Protein AF-G9WSU8-F1 (afdb_monomer_lite)

Secondary structure (DSSP, 8-state):
-B-HHHHHHHHHHTT--HHHHHHHHTS-HHHHHHHHH-TT----HHHHHHHHHHHTS-HHHHB------SS-HHHHHHHHHHHHHHHHHHHHT--HHHHHHHHHHHHHHIIIIIHHHT--HHHHHHHHHHSGGGG--BTB-TTTTTHHHHHHHHHHHTT------EEEEEE-SHHHHHHTTT--EEEEEEETT--EEEEEEES-HHHHHHHHHHHHHTT--GGGTTT--TTPPBTTTEEEEEEEEPPTT--HHHHHHHHHHHHHHHHHHHTGGGTTT-BTTB---SSSS-S-HHHHHHHHHHHH----

pLDDT: mean 86.19, std 12.3, range [40.97, 98.06]

InterPro domains:
  IPR000305 GIY-YIG endonuclease [PS50164] (182-259)
  IPR001387 Cro/C1-type, helix-turn-helix domain [PF01381] (7-62)
  IPR001387 Cro/C1-type, helix-turn-helix domain [PS50943] (7-62)
  IPR001387 Cro/C1-type, helix-turn-helix domain [SM00530] (6-62)
  IPR001387 Cro/C1-type, helix-turn-helix domain [cd00093] (5-62)
  IPR010982 Lambda repressor-like, DNA-binding domain superfamily [G3DSA:1.10.260.40] (4-96)
  IPR010982 Lambda repressor-like, DNA-binding domain superfamily [SSF47413] (4-66)
  IPR050807 Transcriptional regulator/dioxygenase, bacterial-type [PTHR46797] (4-69)

Organism: NCBI:txid796944

Structure (mmCIF, N/CA/C/O backbone):
data_AF-G9WSU8-F1
#
_entry.id   AF-G9WSU8-F1
#
loop_
_atom_site.group_PDB
_atom_site.id
_atom_site.type_symbol
_atom_site.label_atom_id
_atom_site.label_alt_id
_atom_site.label_comp_id
_atom_site.label_asym_id
_atom_site.label_entity_id
_atom_site.label_seq_id
_atom_site.pdbx_PDB_ins_code
_atom_site.Cartn_x
_atom_site.Cartn_y
_atom_site.Cartn_z
_atom_site.occupancy
_atom_site.B_iso_or_equiv
_atom_site.auth_seq_id
_atom_site.auth_comp_id
_atom_site.auth_asym_id
_atom_site.auth_atom_id
_atom_site.pdbx_PDB_model_num
ATOM 1 N N . MET A 1 1 ? -34.613 -0.610 40.547 1.00 66.38 1 MET A N 1
ATOM 2 C CA . MET A 1 1 ? -35.109 -0.078 39.254 1.00 66.38 1 MET A CA 1
ATOM 3 C C . MET A 1 1 ? -36.281 -0.966 38.838 1.00 66.38 1 MET A C 1
ATOM 5 O O . MET A 1 1 ? -36.157 -2.171 39.002 1.00 66.38 1 MET A O 1
ATOM 9 N N . TYR A 1 2 ? -37.436 -0.414 38.444 1.00 82.44 2 TYR A N 1
ATOM 10 C CA . TYR A 1 2 ? -38.633 -1.218 38.116 1.00 82.44 2 TYR A CA 1
ATOM 11 C C . TYR A 1 2 ? -38.589 -1.708 36.660 1.00 82.44 2 TYR A C 1
ATOM 13 O O . TYR A 1 2 ? -37.975 -1.056 35.819 1.00 82.44 2 TYR A O 1
ATOM 21 N N . SER A 1 3 ? -39.267 -2.815 36.355 1.00 86.81 3 SER A N 1
ATOM 22 C CA . SER A 1 3 ? -39.399 -3.348 34.994 1.00 86.81 3 SER A CA 1
ATOM 23 C C . SER A 1 3 ? -40.805 -3.098 34.447 1.00 86.81 3 SER A C 1
ATOM 25 O O . SER A 1 3 ? -41.792 -3.640 34.957 1.00 86.81 3 SER A O 1
ATOM 27 N N . ARG A 1 4 ? -40.908 -2.300 33.374 1.00 87.00 4 ARG A N 1
ATOM 28 C CA . ARG A 1 4 ? -42.190 -2.011 32.702 1.00 87.00 4 ARG A CA 1
ATOM 29 C C . ARG A 1 4 ? -42.859 -3.273 32.154 1.00 87.00 4 ARG A C 1
ATOM 31 O O . ARG A 1 4 ? -44.077 -3.408 32.226 1.00 87.00 4 ARG A O 1
ATOM 38 N N . GLU A 1 5 ? -42.066 -4.217 31.643 1.00 87.00 5 GLU A N 1
ATOM 39 C CA . GLU A 1 5 ? -42.576 -5.455 31.051 1.00 87.00 5 GLU A CA 1
ATOM 40 C C . GLU A 1 5 ? -43.183 -6.358 32.118 1.00 87.00 5 GLU A C 1
ATOM 42 O O . GLU A 1 5 ? -44.233 -6.964 31.904 1.00 87.00 5 GLU A O 1
ATOM 47 N N . LYS A 1 6 ? -42.543 -6.420 33.289 1.00 88.69 6 LYS A N 1
ATOM 48 C CA . LYS A 1 6 ? -43.028 -7.195 34.429 1.00 88.69 6 LYS A CA 1
ATOM 49 C C . LYS A 1 6 ? -44.311 -6.596 34.997 1.00 88.69 6 LYS A C 1
ATOM 51 O O . LYS A 1 6 ? -45.264 -7.332 35.229 1.00 88.69 6 LYS A O 1
ATOM 56 N N . LEU A 1 7 ? -44.370 -5.271 35.132 1.00 91.31 7 LEU A N 1
ATOM 57 C CA . LEU A 1 7 ? -45.580 -4.550 35.535 1.00 91.31 7 LEU A CA 1
ATOM 58 C C . LEU A 1 7 ? -46.739 -4.834 34.567 1.00 91.31 7 LEU A C 1
ATOM 60 O O . LEU A 1 7 ? -47.814 -5.244 35.006 1.00 91.31 7 LEU A O 1
ATOM 64 N N . LYS A 1 8 ? -46.502 -4.709 33.254 1.00 91.88 8 LYS A N 1
ATOM 65 C CA . LYS A 1 8 ? -47.509 -4.991 32.221 1.00 91.88 8 LYS A CA 1
ATOM 66 C C . LYS A 1 8 ? -48.005 -6.439 32.288 1.00 91.88 8 LYS A C 1
ATOM 68 O O . LYS A 1 8 ? -49.212 -6.666 32.315 1.00 91.88 8 LYS A O 1
ATOM 73 N N . LYS A 1 9 ? -47.092 -7.409 32.410 1.00 90.94 9 LYS A N 1
ATOM 74 C CA . LYS A 1 9 ? -47.432 -8.834 32.571 1.00 90.94 9 LYS A CA 1
ATOM 75 C C . LYS A 1 9 ? -48.246 -9.100 33.836 1.00 90.94 9 LYS A C 1
ATOM 77 O O . LYS A 1 9 ? -49.211 -9.851 33.779 1.00 90.94 9 LYS A O 1
ATOM 82 N N . LEU A 1 10 ? -47.897 -8.483 34.966 1.00 92.50 10 LEU A N 1
ATOM 83 C CA . LEU A 1 10 ? -48.633 -8.634 36.228 1.00 92.50 10 LEU A CA 1
ATOM 84 C C . LEU A 1 10 ? -50.042 -8.037 36.160 1.00 92.50 10 LEU A C 1
ATOM 86 O O . LEU A 1 10 ? -50.958 -8.588 36.775 1.00 92.50 10 LEU A O 1
ATOM 90 N N . ARG A 1 11 ? -50.215 -6.932 35.425 1.00 94.81 11 ARG A N 1
ATOM 91 C CA . ARG A 1 11 ? -51.526 -6.333 35.151 1.00 94.81 11 ARG A CA 1
ATOM 92 C C . ARG A 1 11 ? -52.377 -7.254 34.274 1.00 94.81 11 ARG A C 1
ATOM 94 O O . ARG A 1 11 ? -53.522 -7.537 34.616 1.00 94.81 11 ARG A O 1
ATOM 101 N N . GLU A 1 12 ? -51.811 -7.736 33.171 1.00 92.19 12 GLU A N 1
ATOM 102 C CA . GLU A 1 12 ? -52.493 -8.620 32.217 1.00 92.19 12 GLU A CA 1
ATOM 103 C C . GLU A 1 12 ? -52.843 -9.977 32.837 1.00 92.19 12 GLU A C 1
ATOM 105 O O . GLU A 1 12 ? -53.958 -10.456 32.659 1.00 92.19 12 GLU A O 1
ATOM 110 N N . ALA A 1 13 ? -51.956 -10.549 33.656 1.00 90.31 13 ALA A N 1
ATOM 111 C CA . ALA A 1 13 ? -52.217 -11.782 34.401 1.00 90.31 13 ALA A CA 1
ATOM 112 C C . ALA A 1 13 ? -53.378 -11.649 35.403 1.00 90.31 13 ALA A C 1
ATOM 114 O O . ALA A 1 13 ? -54.007 -12.643 35.752 1.00 90.31 13 ALA A O 1
ATOM 115 N N . ARG A 1 14 ? -53.678 -10.424 35.853 1.00 89.44 14 ARG A N 1
ATOM 116 C CA . ARG A 1 14 ? -54.836 -10.113 36.706 1.00 89.44 14 ARG A CA 1
ATOM 117 C C . ARG A 1 14 ? -56.083 -9.716 35.918 1.00 89.44 14 ARG A C 1
ATOM 119 O O . ARG A 1 14 ? -57.084 -9.359 36.527 1.00 89.44 14 ARG A O 1
ATOM 126 N N . GLY A 1 15 ? -56.025 -9.748 34.586 1.00 90.25 15 GLY A N 1
ATOM 127 C CA . GLY A 1 15 ? -57.140 -9.371 33.717 1.00 90.25 15 GLY A CA 1
ATOM 128 C C . GLY A 1 15 ? -57.523 -7.892 33.803 1.00 90.25 15 GLY A C 1
ATOM 129 O O . GLY A 1 15 ? -58.627 -7.537 33.408 1.00 90.25 15 GLY A O 1
ATOM 130 N N . LEU A 1 16 ? -56.643 -7.030 34.325 1.00 93.06 16 LEU A N 1
ATOM 131 C CA . LEU A 1 16 ? -56.938 -5.613 34.526 1.00 93.06 16 LEU A CA 1
ATOM 132 C C . LEU A 1 16 ? -56.599 -4.799 33.277 1.00 93.06 16 LEU A C 1
ATOM 134 O O . LEU A 1 16 ? -55.511 -4.915 32.706 1.00 93.06 16 LEU A O 1
ATOM 138 N N . THR A 1 17 ? -57.476 -3.882 32.895 1.00 94.00 17 THR A N 1
ATOM 139 C CA . THR A 1 17 ? -57.155 -2.810 31.945 1.00 94.00 17 THR A CA 1
ATOM 140 C C . THR A 1 17 ? -56.256 -1.750 32.595 1.00 94.00 17 THR A C 1
ATOM 142 O O . THR A 1 17 ? -56.161 -1.643 33.821 1.00 94.00 17 THR A O 1
ATOM 145 N N . GLN A 1 18 ? -55.592 -0.914 31.785 1.00 93.19 18 GLN A N 1
ATOM 146 C CA . GLN A 1 18 ? -54.830 0.234 32.308 1.00 93.19 18 GLN A CA 1
ATOM 147 C C . GLN A 1 18 ? -55.728 1.191 33.111 1.00 93.19 18 GLN A C 1
ATOM 149 O O . GLN A 1 18 ? -55.313 1.727 34.136 1.00 93.19 18 GLN A O 1
ATOM 154 N N . TYR A 1 19 ? -56.977 1.384 32.677 1.00 93.56 19 TYR A N 1
ATOM 155 C CA . TYR A 1 19 ? -57.935 2.217 33.399 1.00 93.56 19 TYR A CA 1
ATOM 156 C C . TYR A 1 19 ? -58.234 1.657 34.797 1.00 93.56 19 TYR A C 1
ATOM 158 O O . TYR A 1 19 ? -58.170 2.387 35.786 1.00 93.56 19 TYR A O 1
ATOM 166 N N . GLU A 1 20 ? -58.509 0.355 34.887 1.00 91.81 20 GLU A N 1
ATOM 167 C CA . GLU A 1 20 ? -58.836 -0.309 36.151 1.00 91.81 20 GLU A CA 1
ATOM 168 C C . GLU A 1 20 ? -57.652 -0.317 37.113 1.00 91.81 20 GLU A C 1
ATOM 170 O O . GLU A 1 20 ? -57.817 0.060 38.273 1.00 91.81 20 GLU A O 1
ATOM 175 N N . LEU A 1 21 ? -56.445 -0.648 36.640 1.00 95.19 21 LEU A N 1
ATOM 176 C CA . LEU A 1 21 ? -55.259 -0.621 37.496 1.00 95.19 21 LEU A CA 1
ATOM 177 C C . LEU A 1 21 ? -54.969 0.795 38.014 1.00 95.19 21 LEU A C 1
ATOM 179 O O . LEU A 1 21 ? -54.693 0.969 39.199 1.00 95.19 21 LEU A O 1
ATOM 183 N N . ALA A 1 22 ? -55.064 1.815 37.157 1.00 95.25 22 ALA A N 1
ATOM 184 C CA . ALA A 1 22 ? -54.844 3.201 37.565 1.00 95.25 22 ALA A CA 1
ATOM 185 C C . ALA A 1 22 ? -55.864 3.652 38.623 1.00 95.25 22 ALA A C 1
ATOM 187 O O . ALA A 1 22 ? -55.494 4.312 39.598 1.00 95.25 22 ALA A O 1
ATOM 188 N N . LYS A 1 23 ? -57.130 3.239 38.468 1.00 95.12 23 LYS A N 1
ATOM 189 C CA . LYS A 1 23 ? -58.204 3.512 39.428 1.00 95.12 23 LYS A CA 1
ATOM 190 C C . LYS A 1 23 ? -57.937 2.852 40.784 1.00 95.12 23 LYS A C 1
ATOM 192 O O . LYS A 1 23 ? -58.064 3.526 41.800 1.00 95.12 23 LYS A O 1
ATOM 197 N N . ILE A 1 24 ? -57.528 1.580 40.803 1.00 93.56 24 ILE A N 1
ATOM 198 C CA . ILE A 1 24 ? -57.207 0.842 42.039 1.00 93.56 24 ILE A CA 1
ATOM 199 C C . ILE A 1 24 ? -55.967 1.441 42.725 1.00 93.56 24 ILE A C 1
ATOM 201 O O . ILE A 1 24 ? -55.962 1.632 43.936 1.00 93.56 24 ILE A O 1
ATOM 205 N N . ALA A 1 25 ? -54.939 1.804 41.954 1.00 93.50 25 ALA A N 1
ATOM 206 C CA . ALA A 1 25 ? -53.712 2.418 42.467 1.00 93.50 25 ALA A CA 1
ATOM 207 C C . ALA A 1 25 ? -53.876 3.893 42.880 1.00 93.50 25 ALA A C 1
ATOM 209 O O . ALA A 1 25 ? -52.960 4.480 43.459 1.00 93.50 25 ALA A O 1
ATOM 210 N N . GLY A 1 26 ? -55.008 4.534 42.571 1.00 93.31 26 GLY A N 1
ATOM 211 C CA . GLY A 1 26 ? -55.218 5.953 42.857 1.00 93.31 26 GLY A CA 1
ATOM 212 C C . GLY A 1 26 ? -54.216 6.860 42.132 1.00 93.31 26 GLY A C 1
ATOM 213 O O . GLY A 1 26 ? -53.665 7.791 42.732 1.00 93.31 26 GLY A O 1
ATOM 214 N N . ILE A 1 27 ? -53.942 6.558 40.858 1.00 95.00 27 ILE A N 1
ATOM 215 C CA . ILE A 1 27 ? -53.104 7.354 39.948 1.00 95.00 27 ILE A CA 1
ATOM 216 C C . ILE A 1 27 ? -53.870 7.657 38.655 1.00 95.00 27 ILE A C 1
ATOM 218 O O . ILE A 1 27 ? -54.881 7.027 38.354 1.00 95.00 27 ILE A O 1
ATOM 222 N N . SER A 1 28 ? -53.406 8.624 37.861 1.00 94.44 28 SER A N 1
ATOM 223 C CA . SER A 1 28 ? -54.043 8.892 36.568 1.00 94.44 28 SER A CA 1
ATOM 224 C C . SER A 1 28 ? -53.696 7.805 35.543 1.00 94.44 28 SER A C 1
ATOM 226 O O . SER A 1 28 ? -52.579 7.281 35.512 1.00 94.44 28 SER A O 1
ATOM 228 N N . VAL A 1 29 ? -54.646 7.506 34.655 1.00 92.62 29 VAL A N 1
ATOM 229 C CA . VAL A 1 29 ? -54.461 6.547 33.550 1.00 92.62 29 VAL A CA 1
ATOM 230 C C . VAL A 1 29 ? -53.325 6.986 32.626 1.00 92.62 29 VAL A C 1
ATOM 232 O O . VAL A 1 29 ? -52.553 6.157 32.161 1.00 92.62 29 VAL A O 1
ATOM 235 N N . VAL A 1 30 ? -53.167 8.299 32.422 1.00 90.75 30 VAL A N 1
ATOM 236 C CA . VAL A 1 30 ? -52.062 8.888 31.648 1.00 90.75 30 VAL A CA 1
ATOM 237 C C . VAL A 1 30 ? -50.710 8.586 32.297 1.00 90.75 30 VAL A C 1
ATOM 239 O O . VAL A 1 30 ? -49.764 8.218 31.604 1.00 90.75 30 VAL A O 1
ATOM 242 N N . THR A 1 31 ? -50.614 8.691 33.626 1.00 89.94 31 THR A N 1
ATOM 243 C CA . THR A 1 31 ? -49.392 8.345 34.362 1.00 89.94 31 THR A CA 1
ATOM 244 C C . THR A 1 31 ? -49.074 6.860 34.227 1.00 89.94 31 THR A C 1
ATOM 246 O O . THR A 1 31 ? -47.932 6.523 33.925 1.00 89.94 31 THR A O 1
ATOM 249 N N . LEU A 1 32 ? -50.065 5.975 34.382 1.00 92.81 32 LEU A N 1
ATOM 250 C CA . LEU A 1 32 ? -49.848 4.538 34.206 1.00 92.81 32 LEU A CA 1
ATOM 251 C C . LEU A 1 32 ? -49.436 4.196 32.766 1.00 92.81 32 LEU A C 1
ATOM 253 O O . LEU A 1 32 ? -48.487 3.446 32.562 1.00 92.81 32 LEU A O 1
ATOM 257 N N . ASN A 1 33 ? -50.092 4.790 31.768 1.00 91.69 33 ASN A N 1
ATOM 258 C CA . ASN A 1 33 ? -49.754 4.585 30.363 1.00 91.69 33 ASN A CA 1
ATOM 259 C C . ASN A 1 33 ? -48.317 5.041 30.056 1.00 91.69 33 ASN A C 1
ATOM 261 O O . ASN A 1 33 ? -47.576 4.318 29.392 1.00 91.69 33 ASN A O 1
ATOM 265 N N . LYS A 1 34 ? -47.886 6.188 30.601 1.00 90.75 34 LYS A N 1
ATOM 266 C CA . LYS A 1 34 ? -46.508 6.680 30.463 1.00 90.75 34 LYS A CA 1
ATOM 267 C C . LYS A 1 34 ? -45.485 5.728 31.091 1.00 90.75 34 LYS A C 1
ATOM 269 O O . LYS A 1 34 ? -44.424 5.529 30.507 1.00 90.75 34 LYS A O 1
ATOM 274 N N . ILE A 1 35 ? -45.812 5.139 32.244 1.00 91.25 35 ILE A N 1
ATOM 275 C CA . ILE A 1 35 ? -44.979 4.142 32.938 1.00 91.25 35 ILE A CA 1
ATOM 276 C C . ILE A 1 35 ? -44.884 2.836 32.130 1.00 91.25 35 ILE A C 1
ATOM 278 O O . ILE A 1 35 ? -43.806 2.261 32.029 1.00 91.25 35 ILE A O 1
ATOM 282 N N . GLU A 1 36 ? -45.980 2.372 31.522 1.00 89.94 36 GLU A N 1
ATOM 283 C CA . GLU A 1 36 ? -45.980 1.139 30.717 1.00 89.94 36 GLU A CA 1
ATOM 284 C C . GLU A 1 36 ? -45.372 1.318 29.314 1.00 89.94 36 GLU A C 1
ATOM 286 O O . GLU A 1 36 ? -44.881 0.346 28.739 1.00 89.94 36 GLU A O 1
ATOM 291 N N . SER A 1 37 ? -45.385 2.535 28.757 1.00 84.25 37 SER A N 1
ATOM 292 C CA . SER A 1 37 ? -45.032 2.775 27.347 1.00 84.25 37 SER A CA 1
ATOM 293 C C . SER A 1 37 ? -43.636 3.365 27.121 1.00 84.25 37 SER A C 1
ATOM 295 O O . SER A 1 37 ? -43.124 3.268 26.009 1.00 84.25 37 SER A O 1
ATOM 297 N N . SER A 1 38 ? -42.991 3.975 28.125 1.00 79.25 38 SER A N 1
ATOM 298 C CA . SER A 1 38 ? -41.717 4.692 27.937 1.00 79.25 38 SER A CA 1
ATOM 299 C C . SER A 1 38 ? -40.603 4.200 28.860 1.00 79.25 38 SER A C 1
ATOM 301 O O . SER A 1 38 ? -40.730 4.265 30.079 1.00 79.25 38 SER A O 1
ATOM 303 N N . ASP A 1 39 ? -39.460 3.831 28.274 1.00 69.12 39 ASP A N 1
ATOM 304 C CA . ASP A 1 39 ? -38.229 3.475 29.005 1.00 69.12 39 ASP A CA 1
ATOM 305 C C . ASP A 1 39 ? -37.599 4.660 29.755 1.00 69.12 39 ASP A C 1
ATOM 307 O O . ASP A 1 39 ? -36.791 4.486 30.663 1.00 69.12 39 ASP A O 1
ATOM 311 N N . LEU A 1 40 ? -37.992 5.887 29.403 1.00 72.38 40 LEU A N 1
ATOM 312 C CA . LEU A 1 40 ? -37.505 7.119 30.025 1.00 72.38 40 LEU A CA 1
ATOM 313 C C . LEU A 1 40 ? -38.398 7.589 31.182 1.00 72.38 40 LEU A C 1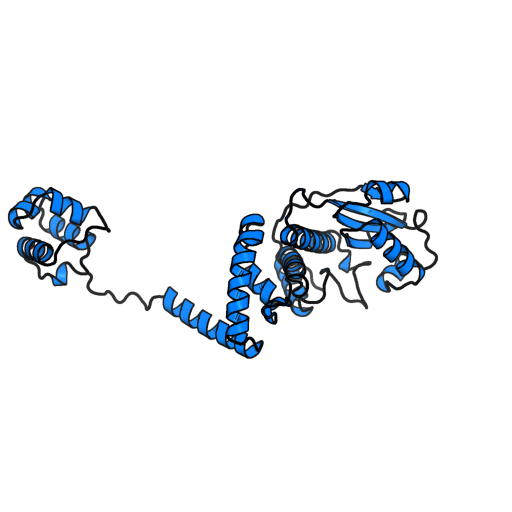
ATOM 315 O O . LEU A 1 40 ? -38.118 8.616 31.809 1.00 72.38 40 LEU A O 1
ATOM 319 N N . ALA A 1 41 ? -39.487 6.873 31.479 1.00 77.50 41 ALA A N 1
ATOM 320 C CA . ALA A 1 41 ? -40.356 7.204 32.594 1.00 77.50 41 ALA A CA 1
ATOM 321 C C . ALA A 1 41 ? -39.636 6.947 33.927 1.00 77.50 41 ALA A C 1
ATOM 323 O O . ALA A 1 41 ? -39.304 5.813 34.270 1.00 77.50 41 ALA A O 1
ATOM 324 N N . LYS A 1 42 ? -3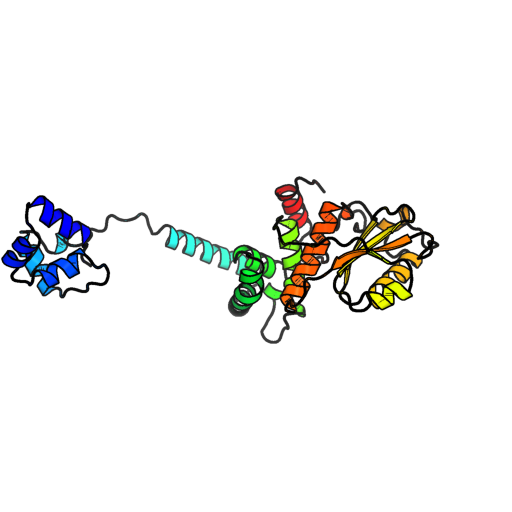9.448 8.017 34.709 1.00 83.50 42 LYS A N 1
ATOM 325 C CA . LYS A 1 42 ? -38.898 7.982 36.073 1.00 83.50 42 LYS A CA 1
ATOM 326 C C . LYS A 1 42 ? -40.016 8.226 37.100 1.00 83.50 42 LYS A C 1
ATOM 328 O O . LYS A 1 42 ? -40.137 9.346 37.597 1.00 83.50 42 LYS A O 1
ATOM 333 N N . PRO A 1 43 ? -40.895 7.240 37.373 1.00 85.62 43 PRO A N 1
ATOM 334 C CA . PRO A 1 43 ? -41.923 7.383 38.394 1.00 85.62 43 PRO A CA 1
ATOM 335 C C . PRO A 1 43 ? -41.286 7.516 39.780 1.00 85.62 43 PRO A C 1
ATOM 337 O O . PRO A 1 43 ? -40.268 6.893 40.079 1.00 85.62 43 PRO A O 1
ATOM 340 N N . PHE A 1 44 ? -41.909 8.309 40.649 1.00 87.12 44 PHE A N 1
ATOM 341 C CA . PHE A 1 44 ? -41.513 8.373 42.054 1.00 87.12 44 PHE A CA 1
ATOM 342 C C . PHE A 1 44 ? -41.766 7.025 42.740 1.00 87.12 44 PHE A C 1
ATOM 344 O O . PHE A 1 44 ? -42.751 6.355 42.424 1.00 87.12 44 PHE A O 1
ATOM 351 N N . SER A 1 45 ? -40.947 6.667 43.734 1.00 86.69 45 SER A N 1
ATOM 352 C CA . SER A 1 45 ? -41.103 5.431 44.525 1.00 86.69 45 SER A CA 1
ATOM 353 C C . SER A 1 45 ? -42.527 5.254 45.057 1.00 86.69 45 SER A C 1
ATOM 355 O O . SER A 1 45 ? -43.153 4.235 44.796 1.00 86.69 45 SER A O 1
ATOM 357 N N . LYS A 1 46 ? -43.109 6.318 45.626 1.00 89.44 46 LYS A N 1
ATOM 358 C CA . LYS A 1 46 ? -44.507 6.346 46.098 1.00 89.44 46 LYS A CA 1
ATOM 359 C C . LYS A 1 46 ? -45.542 5.970 45.029 1.00 89.44 46 LYS A C 1
ATOM 361 O O . LYS A 1 46 ? -46.629 5.512 45.359 1.00 89.44 46 LYS A O 1
ATOM 366 N N . THR A 1 47 ? -45.250 6.224 43.753 1.00 90.38 47 THR A N 1
ATOM 367 C CA . THR A 1 47 ? -46.135 5.850 42.635 1.00 90.38 47 THR A CA 1
ATOM 368 C C . THR A 1 47 ? -46.014 4.359 42.334 1.00 90.38 47 THR A C 1
ATOM 370 O O . THR A 1 47 ? -47.026 3.705 42.108 1.00 90.38 47 THR A O 1
ATOM 373 N N . LEU A 1 48 ? -44.797 3.812 42.381 1.00 91.06 48 LEU A N 1
ATOM 374 C CA . LEU A 1 48 ? -44.554 2.378 42.227 1.00 91.06 48 LEU A CA 1
ATOM 375 C C . LEU A 1 48 ? -45.139 1.574 43.395 1.00 91.06 48 LEU A C 1
ATOM 377 O O . LEU A 1 48 ? -45.753 0.543 43.146 1.00 91.06 48 LEU A O 1
ATOM 381 N N . ASP A 1 49 ? -45.046 2.077 44.630 1.00 91.25 49 ASP A N 1
ATOM 382 C CA . ASP A 1 49 ? -45.657 1.454 45.815 1.00 91.25 49 ASP A CA 1
ATOM 383 C C . ASP A 1 49 ? -47.173 1.306 45.657 1.00 91.25 49 ASP A C 1
ATOM 385 O O . ASP A 1 49 ? -47.732 0.235 45.882 1.00 91.25 49 ASP A O 1
ATOM 389 N N . LYS A 1 50 ? -47.845 2.370 45.202 1.00 93.94 50 LYS A N 1
ATOM 390 C CA . LYS A 1 50 ? -49.287 2.353 44.922 1.00 93.94 50 LYS A CA 1
ATOM 391 C C . LYS A 1 50 ? -49.665 1.320 43.862 1.00 93.94 50 LYS A C 1
ATOM 393 O O . LYS A 1 50 ? -50.676 0.638 44.001 1.00 93.94 50 LYS A O 1
ATOM 398 N N . ILE A 1 51 ? -48.858 1.200 42.807 1.00 93.25 51 ILE A N 1
ATOM 399 C CA . ILE A 1 51 ? -49.084 0.213 41.744 1.00 93.25 51 ILE A CA 1
ATOM 400 C C . ILE A 1 51 ? -48.852 -1.210 42.271 1.00 93.25 51 ILE A C 1
ATOM 402 O O . ILE A 1 51 ? -49.659 -2.092 41.993 1.00 93.25 51 ILE A O 1
ATOM 406 N N . ALA A 1 52 ? -47.799 -1.433 43.062 1.00 92.75 52 ALA A N 1
ATOM 407 C CA . ALA A 1 52 ? -47.507 -2.726 43.680 1.00 92.75 52 ALA A CA 1
ATOM 408 C C . ALA A 1 52 ? -48.656 -3.173 44.595 1.00 92.75 52 ALA A C 1
ATOM 410 O O . ALA A 1 52 ? -49.155 -4.288 44.463 1.00 92.75 52 ALA A O 1
ATOM 411 N N . GLN A 1 53 ? -49.147 -2.265 45.444 1.00 92.25 53 GLN A N 1
ATOM 412 C CA . GLN A 1 53 ? -50.298 -2.501 46.316 1.00 92.25 53 GLN A CA 1
ATOM 413 C C . GLN A 1 53 ? -51.574 -2.805 45.527 1.00 92.25 53 GLN A C 1
ATOM 415 O O . GLN A 1 53 ? -52.286 -3.745 45.868 1.00 92.25 53 GLN A O 1
ATOM 420 N N . ALA A 1 54 ? -51.844 -2.070 44.444 1.00 93.00 54 ALA A N 1
ATOM 421 C CA . ALA A 1 54 ? -52.997 -2.321 43.578 1.00 93.00 54 ALA A CA 1
ATOM 422 C C . ALA A 1 54 ? -52.923 -3.668 42.847 1.00 93.00 54 ALA A C 1
ATOM 424 O O . ALA A 1 54 ? -53.947 -4.286 42.566 1.00 93.00 54 ALA A O 1
ATOM 425 N N . LEU A 1 55 ? -51.709 -4.135 42.558 1.00 91.81 55 LEU A N 1
ATOM 426 C CA . LEU A 1 55 ? -51.454 -5.475 42.050 1.00 91.81 55 LEU A CA 1
ATOM 427 C C . LEU A 1 55 ? -51.391 -6.513 43.187 1.00 91.81 55 LEU A C 1
ATOM 429 O O . LEU A 1 55 ? -51.362 -7.698 42.905 1.00 91.81 55 LEU A O 1
ATOM 433 N N . GLY A 1 56 ? -51.389 -6.144 44.467 1.00 89.06 56 GLY A N 1
ATOM 434 C CA . GLY A 1 56 ? -51.244 -7.104 45.568 1.00 89.06 56 GLY A CA 1
ATOM 435 C C . GLY A 1 56 ? -49.902 -7.847 45.547 1.00 89.06 56 GLY A C 1
ATOM 436 O O . GLY A 1 56 ? -49.854 -9.033 45.860 1.00 89.06 56 GLY A O 1
ATOM 437 N N . VAL A 1 57 ? -48.834 -7.167 45.124 1.00 90.19 57 VAL A N 1
ATOM 438 C CA . VAL A 1 57 ? -47.457 -7.685 45.092 1.00 90.19 57 VAL A CA 1
ATOM 439 C C . VAL A 1 57 ? -46.534 -6.796 45.924 1.00 90.19 57 VAL A C 1
ATOM 441 O O . VAL A 1 57 ? -46.829 -5.622 46.152 1.00 90.19 57 VAL A O 1
ATOM 444 N N . GLY A 1 58 ? -45.393 -7.326 46.367 1.00 86.44 58 GLY A N 1
ATOM 445 C CA . GLY A 1 58 ? -44.334 -6.497 46.952 1.00 86.44 58 GLY A CA 1
ATOM 446 C C . GLY A 1 58 ? -43.664 -5.609 45.894 1.00 86.44 58 GLY A C 1
ATOM 447 O O . GLY A 1 58 ? -43.595 -5.981 44.725 1.00 86.44 58 GLY A O 1
ATOM 448 N N . ILE A 1 59 ? -43.115 -4.449 46.274 1.00 84.31 59 ILE A N 1
ATOM 449 C CA . ILE A 1 59 ? -42.389 -3.579 45.322 1.00 84.31 59 ILE A CA 1
ATOM 450 C C . ILE A 1 59 ? -41.165 -4.277 44.692 1.00 84.31 59 ILE A C 1
ATOM 452 O O . ILE A 1 59 ? -40.813 -4.022 43.539 1.00 84.31 59 ILE A O 1
ATOM 456 N N . GLU A 1 60 ? -40.574 -5.225 45.418 1.00 83.50 60 GLU A N 1
ATOM 457 C CA . GLU A 1 60 ? -39.533 -6.160 44.968 1.00 83.50 60 GLU A CA 1
ATOM 458 C C . GLU A 1 60 ? -39.973 -6.930 43.705 1.00 83.50 60 GLU A C 1
ATOM 460 O O . GLU A 1 60 ? -39.203 -7.110 42.762 1.00 83.50 60 GLU A O 1
ATOM 465 N N . GLU A 1 61 ? -41.252 -7.319 43.621 1.00 82.88 61 GLU A N 1
ATOM 466 C CA . GLU A 1 61 ? -41.804 -8.029 42.466 1.00 82.88 61 GLU A CA 1
ATOM 467 C C . GLU A 1 61 ? -41.976 -7.136 41.237 1.00 82.88 61 GLU A C 1
ATOM 469 O O . GLU A 1 61 ? -41.986 -7.659 40.125 1.00 82.88 61 GLU A O 1
ATOM 474 N N . LEU A 1 62 ? -42.049 -5.811 41.389 1.00 83.44 62 LEU A N 1
ATOM 475 C CA . LEU A 1 62 ? -42.011 -4.885 40.251 1.00 83.44 62 LEU A CA 1
ATOM 476 C C . LEU A 1 62 ? -40.591 -4.666 39.722 1.00 83.44 62 LEU A C 1
ATOM 478 O O . LEU A 1 62 ? -40.418 -4.151 38.615 1.00 83.44 62 LEU A O 1
ATOM 482 N N . SER A 1 63 ? -39.579 -5.049 40.498 1.00 79.19 63 SER A N 1
ATOM 483 C CA . SER A 1 63 ? -38.178 -4.949 40.109 1.00 79.19 63 SER A CA 1
ATOM 484 C C . SER A 1 63 ? -37.751 -6.190 39.327 1.00 79.19 63 SER A C 1
ATOM 486 O O . SER A 1 63 ? -38.324 -7.282 39.451 1.00 79.19 63 SER A O 1
ATOM 488 N N . GLU A 1 64 ? -36.739 -6.034 38.480 1.00 69.06 64 GLU A N 1
ATOM 489 C CA . GLU A 1 64 ? -35.982 -7.195 38.031 1.00 69.06 64 GLU A CA 1
ATOM 490 C C . GLU A 1 64 ? -35.372 -7.835 39.276 1.00 69.06 64 GLU A C 1
ATOM 492 O O . GLU A 1 64 ? -34.510 -7.255 39.927 1.00 69.06 64 GLU A O 1
ATOM 497 N N . SER A 1 65 ? -35.838 -9.036 39.631 1.00 49.28 65 SER A N 1
ATOM 498 C CA . SER A 1 65 ? -34.942 -9.955 40.316 1.00 49.28 65 SER A CA 1
ATOM 499 C C . SER A 1 65 ? -33.768 -10.089 39.365 1.00 49.28 65 SER A C 1
ATOM 501 O O . SER A 1 65 ? -34.006 -10.465 38.210 1.00 49.28 65 SER A O 1
ATOM 503 N N . GLU A 1 66 ? -32.563 -9.750 39.811 1.00 43.66 66 GLU A N 1
ATOM 504 C CA . GLU A 1 66 ? -31.339 -10.063 39.092 1.00 43.66 66 GLU A CA 1
ATOM 505 C C . GLU A 1 66 ? -31.364 -11.569 38.809 1.00 43.66 66 GLU A C 1
ATOM 507 O O . GLU A 1 66 ? -30.899 -12.402 39.587 1.00 43.66 66 GLU A O 1
ATOM 512 N N . ARG A 1 67 ? -31.917 -11.959 37.655 1.00 40.97 67 ARG A N 1
ATOM 513 C CA . ARG A 1 67 ? -31.333 -13.074 36.941 1.00 40.97 67 ARG A CA 1
ATOM 514 C C . ARG A 1 67 ? -29.913 -12.594 36.796 1.00 40.97 67 ARG A C 1
ATOM 516 O O . ARG A 1 67 ? -29.705 -11.586 36.127 1.00 40.97 67 ARG A O 1
ATOM 523 N N . LYS A 1 68 ? -28.985 -13.238 37.502 1.00 41.50 68 LYS A N 1
ATOM 524 C CA . LYS A 1 68 ? -27.571 -13.158 37.181 1.00 41.50 68 LYS A CA 1
ATOM 525 C C . LYS A 1 68 ? -27.504 -13.371 35.675 1.00 41.50 68 LYS A C 1
ATOM 527 O O . LYS A 1 68 ? -27.577 -14.507 35.208 1.00 41.50 68 LYS A O 1
ATOM 532 N N . SER A 1 69 ? -27.474 -12.283 34.908 1.00 42.72 69 SER A N 1
ATOM 533 C CA . SER A 1 69 ? -26.906 -12.344 33.587 1.00 42.72 69 SER A CA 1
ATOM 534 C C . SER A 1 69 ? -25.516 -12.875 33.866 1.00 42.72 69 SER A C 1
ATOM 536 O O . SER A 1 69 ? -24.851 -12.409 34.799 1.00 42.72 69 SER A O 1
ATOM 538 N N . SER A 1 70 ? -25.125 -13.909 33.130 1.00 47.69 70 SER A N 1
ATOM 539 C CA . SER A 1 70 ? -23.718 -14.256 32.967 1.00 47.69 70 SER A CA 1
ATOM 540 C C . SER A 1 70 ? -22.884 -12.974 33.048 1.00 47.69 70 SER A C 1
ATOM 542 O O . SER A 1 70 ? -23.326 -11.985 32.441 1.00 47.69 70 SER A O 1
ATOM 544 N N . PRO A 1 71 ? -21.789 -12.959 33.833 1.00 49.78 71 PRO A N 1
ATOM 545 C CA . PRO A 1 71 ? -20.973 -11.761 34.015 1.00 49.78 71 PRO A CA 1
ATOM 546 C C . PRO A 1 71 ? -20.820 -11.095 32.659 1.00 49.78 71 PRO A C 1
ATOM 548 O O . PRO A 1 71 ? -20.581 -11.807 31.683 1.00 49.78 71 PRO A O 1
ATOM 551 N N . ASP A 1 72 ? -21.164 -9.803 32.596 1.00 64.56 72 ASP A N 1
ATOM 552 C CA . ASP A 1 72 ? -21.364 -9.085 31.342 1.00 64.56 72 ASP A CA 1
ATOM 553 C C . ASP A 1 72 ? -20.210 -9.445 30.415 1.00 64.56 72 ASP A C 1
ATOM 555 O O . ASP A 1 72 ? -19.068 -9.056 30.664 1.00 64.56 72 ASP A O 1
ATOM 559 N N . VAL A 1 73 ? -20.503 -10.283 29.417 1.00 60.56 73 VAL A N 1
ATOM 560 C CA . VAL A 1 73 ? -19.479 -10.883 28.560 1.00 60.56 73 VAL A CA 1
ATOM 561 C C . VAL A 1 73 ? -18.683 -9.755 27.918 1.00 60.56 73 VAL A C 1
ATOM 563 O O . VAL A 1 73 ? -17.482 -9.873 27.727 1.00 60.56 73 VAL A O 1
ATOM 566 N N . PHE A 1 74 ? -19.335 -8.614 27.687 1.00 47.88 74 PHE A N 1
ATOM 567 C CA . PHE A 1 74 ? -18.705 -7.385 27.249 1.00 47.88 74 PHE A CA 1
ATOM 568 C C . PHE A 1 74 ? -17.706 -6.825 28.269 1.00 47.88 74 PHE A C 1
ATOM 570 O O . PHE A 1 74 ? -16.587 -6.504 27.884 1.00 47.88 74 PHE A O 1
ATOM 577 N N . SER A 1 75 ? -18.050 -6.726 29.555 1.00 59.03 75 SER A N 1
ATOM 578 C CA . SER A 1 75 ? -17.124 -6.324 30.623 1.00 59.03 75 SER A CA 1
ATOM 579 C C . SER A 1 75 ? -15.944 -7.284 30.791 1.00 59.03 75 SER A C 1
ATOM 581 O O . SER A 1 75 ? -14.815 -6.821 30.944 1.00 59.03 75 SER A O 1
ATOM 583 N N . GLU A 1 76 ? -16.165 -8.598 30.707 1.00 66.31 76 GLU A N 1
ATOM 584 C CA . GLU A 1 76 ? -15.097 -9.597 30.821 1.00 66.31 76 GLU A CA 1
ATOM 585 C C . GLU A 1 76 ? -14.182 -9.576 29.596 1.00 66.31 76 GLU A C 1
ATOM 587 O O . GLU A 1 76 ? -12.958 -9.589 29.739 1.00 66.31 76 GLU A O 1
ATOM 592 N N . ILE A 1 77 ? -14.758 -9.460 28.395 1.00 54.53 77 ILE A N 1
ATOM 593 C CA . ILE A 1 77 ? -14.014 -9.260 27.149 1.00 54.53 77 ILE A CA 1
ATOM 594 C C . ILE A 1 77 ? -13.226 -7.952 27.221 1.00 54.53 77 ILE A C 1
ATOM 596 O O . ILE A 1 77 ? -12.035 -7.956 26.929 1.00 54.53 77 ILE A O 1
ATOM 600 N N . ASN A 1 78 ? -13.836 -6.850 27.658 1.00 58.62 78 ASN A N 1
ATOM 601 C CA . ASN A 1 78 ? -13.153 -5.566 27.800 1.00 58.62 78 ASN A CA 1
ATOM 602 C C . ASN A 1 78 ? -12.011 -5.648 28.817 1.00 58.62 78 ASN A C 1
ATOM 604 O O . ASN A 1 78 ? -10.914 -5.180 28.531 1.00 58.62 78 ASN A O 1
ATOM 608 N N . ALA A 1 79 ? -12.215 -6.293 29.967 1.00 65.75 79 ALA A N 1
ATOM 609 C CA . ALA A 1 79 ? -11.167 -6.500 30.961 1.00 65.75 79 ALA A CA 1
ATOM 610 C C . ALA A 1 79 ? -10.020 -7.366 30.412 1.00 65.75 79 ALA A C 1
ATOM 612 O O . ALA A 1 79 ? -8.846 -7.036 30.603 1.00 65.75 79 ALA A O 1
ATOM 613 N N . ALA A 1 80 ? -10.340 -8.434 29.678 1.00 63.78 80 ALA A N 1
ATOM 614 C CA . ALA A 1 80 ? -9.356 -9.294 29.030 1.00 63.78 80 ALA A CA 1
ATOM 615 C C . ALA A 1 80 ? -8.586 -8.560 27.919 1.00 63.78 80 ALA A C 1
ATOM 617 O O . ALA A 1 80 ? -7.366 -8.701 27.826 1.00 63.78 80 ALA A O 1
ATOM 618 N N . ILE A 1 81 ? -9.263 -7.739 27.109 1.00 61.66 81 ILE A N 1
ATOM 619 C CA . ILE A 1 81 ? -8.646 -6.887 26.084 1.00 61.66 81 ILE A CA 1
ATOM 620 C C . ILE A 1 81 ? -7.744 -5.843 26.741 1.00 61.66 81 ILE A C 1
ATOM 622 O O . ILE A 1 81 ? -6.606 -5.700 26.314 1.00 61.66 81 ILE A O 1
ATOM 626 N N . CYS A 1 82 ? -8.185 -5.162 27.803 1.00 61.31 82 CYS A N 1
ATOM 627 C CA . CYS A 1 82 ? -7.357 -4.203 28.538 1.00 61.31 82 CYS A CA 1
ATOM 628 C C . CYS A 1 82 ? -6.120 -4.868 29.154 1.00 61.31 82 CYS A C 1
ATOM 630 O O . CYS A 1 82 ? -5.023 -4.317 29.081 1.00 61.31 82 CYS A O 1
ATOM 632 N N . SER A 1 83 ? -6.271 -6.068 29.725 1.00 67.62 83 SER A N 1
ATOM 633 C CA . SER A 1 83 ? -5.146 -6.846 30.252 1.00 67.62 83 SER A CA 1
ATOM 634 C C . SER A 1 83 ? -4.158 -7.223 29.145 1.00 67.62 83 SER A C 1
ATOM 636 O O . SER A 1 83 ? -2.958 -7.008 29.303 1.00 67.62 83 SER A O 1
ATOM 638 N N . ARG A 1 84 ? -4.647 -7.697 27.993 1.00 69.44 84 ARG A N 1
ATOM 639 C CA . ARG A 1 84 ? -3.808 -8.006 26.825 1.00 69.44 84 ARG A CA 1
ATOM 640 C C . ARG A 1 84 ? -3.142 -6.767 26.238 1.00 69.44 84 ARG A C 1
ATOM 642 O O . ARG A 1 84 ? -1.963 -6.828 25.926 1.00 69.44 84 ARG A O 1
ATOM 649 N N . ALA A 1 85 ? -3.856 -5.650 26.131 1.00 60.53 85 ALA A N 1
ATOM 650 C CA . ALA A 1 85 ? -3.309 -4.381 25.664 1.00 60.53 85 ALA A CA 1
ATOM 651 C C . ALA A 1 85 ? -2.178 -3.899 26.578 1.00 60.53 85 ALA A C 1
ATOM 653 O O . ALA A 1 85 ? -1.163 -3.434 26.076 1.00 60.53 85 ALA A O 1
ATOM 654 N N . LYS A 1 86 ? -2.308 -4.079 27.901 1.00 63.62 86 LYS A N 1
ATOM 655 C CA . LYS A 1 86 ? -1.236 -3.785 28.858 1.00 63.62 86 LYS A CA 1
ATOM 656 C C . LYS A 1 86 ? -0.025 -4.698 28.665 1.00 63.62 86 LYS A C 1
ATOM 658 O O . LYS A 1 86 ? 1.088 -4.203 28.628 1.00 63.62 86 LYS A O 1
ATOM 663 N N . VAL A 1 87 ? -0.241 -6.001 28.467 1.00 66.50 87 VAL A N 1
ATOM 664 C CA . VAL A 1 87 ? 0.847 -6.945 28.159 1.00 66.50 87 VAL A CA 1
ATOM 665 C C . VAL A 1 87 ? 1.548 -6.568 26.857 1.00 66.50 87 VAL A C 1
ATOM 667 O O . VAL A 1 87 ? 2.769 -6.539 26.825 1.00 66.50 87 VAL A O 1
ATOM 670 N N . ILE A 1 88 ? 0.801 -6.254 25.796 1.00 61.47 88 ILE A N 1
ATOM 671 C CA . ILE A 1 88 ? 1.362 -5.818 24.511 1.00 61.47 88 ILE A CA 1
ATOM 672 C C . ILE A 1 88 ? 2.133 -4.510 24.690 1.00 61.47 88 ILE A C 1
ATOM 674 O O . ILE A 1 88 ? 3.247 -4.403 24.195 1.00 61.47 88 ILE A O 1
ATOM 678 N N . ALA A 1 89 ? 1.585 -3.547 25.432 1.00 61.44 89 ALA A N 1
ATOM 679 C CA . ALA A 1 89 ? 2.258 -2.291 25.730 1.00 61.44 89 ALA A CA 1
ATOM 680 C C . ALA A 1 89 ? 3.571 -2.526 26.491 1.00 61.44 89 ALA A C 1
ATOM 682 O O . ALA A 1 89 ? 4.605 -2.031 26.062 1.00 61.44 89 ALA A O 1
ATOM 683 N N . ASP A 1 90 ? 3.566 -3.354 27.536 1.00 63.81 90 ASP A N 1
ATOM 684 C CA . ASP A 1 90 ? 4.770 -3.715 28.292 1.00 63.81 90 ASP A CA 1
ATOM 685 C C . ASP A 1 90 ? 5.804 -4.433 27.398 1.00 63.81 90 ASP A C 1
ATOM 687 O O . ASP A 1 90 ? 6.997 -4.137 27.457 1.00 63.81 90 ASP A O 1
ATOM 691 N N . LEU A 1 91 ? 5.350 -5.337 26.523 1.00 59.22 91 LEU A N 1
ATOM 692 C CA . LEU A 1 91 ? 6.193 -6.120 25.608 1.00 59.22 91 LEU A CA 1
ATOM 693 C C . LEU A 1 91 ? 6.781 -5.259 24.480 1.00 59.22 91 LEU A C 1
ATOM 695 O O . LEU A 1 91 ? 7.902 -5.498 24.038 1.00 59.22 91 LEU A O 1
ATOM 699 N N . MET A 1 92 ? 6.048 -4.230 24.054 1.00 66.62 92 MET A N 1
ATOM 700 C CA . MET A 1 92 ? 6.485 -3.231 23.077 1.00 66.62 92 MET A CA 1
ATOM 701 C C . MET A 1 92 ? 7.197 -2.030 23.719 1.00 66.62 92 MET A C 1
ATOM 703 O O . MET A 1 92 ? 7.647 -1.138 23.004 1.00 66.62 92 MET A O 1
ATOM 707 N N . GLY A 1 93 ? 7.307 -1.980 25.052 1.00 67.62 93 GLY A N 1
ATOM 708 C CA . GLY A 1 93 ? 7.893 -0.853 25.780 1.00 67.62 93 GLY A CA 1
ATOM 709 C C . GLY A 1 93 ? 7.083 0.449 25.700 1.00 67.62 93 GLY A C 1
ATOM 710 O O . GLY A 1 93 ? 7.649 1.522 25.897 1.00 67.62 93 GLY A O 1
ATOM 711 N N . ILE A 1 94 ? 5.782 0.376 25.405 1.00 68.31 94 ILE A N 1
ATOM 712 C CA . ILE A 1 94 ? 4.858 1.511 25.288 1.00 68.31 94 ILE A CA 1
ATOM 713 C C . ILE A 1 94 ? 4.385 1.931 26.687 1.00 68.31 94 ILE A C 1
ATOM 715 O O . ILE A 1 94 ? 3.542 1.286 27.306 1.00 68.31 94 ILE A O 1
ATOM 719 N N . ASP A 1 95 ? 4.912 3.045 27.188 1.00 71.75 95 ASP A N 1
ATOM 720 C CA . ASP A 1 95 ? 4.451 3.686 28.418 1.00 71.75 95 ASP A CA 1
ATOM 721 C C . ASP A 1 95 ? 3.058 4.345 28.277 1.00 71.75 95 ASP A C 1
ATOM 723 O O . ASP A 1 95 ? 2.503 4.512 27.186 1.00 71.75 95 ASP A O 1
ATOM 727 N N . SER A 1 96 ? 2.466 4.739 29.411 1.00 70.88 96 SER A N 1
ATOM 728 C CA . SER A 1 96 ? 1.119 5.329 29.459 1.00 70.88 96 SER A CA 1
ATOM 729 C C . SER A 1 96 ? 0.990 6.635 28.670 1.00 70.88 96 SER A C 1
ATOM 731 O O . SER A 1 96 ? -0.100 6.966 28.199 1.00 70.88 96 SER A O 1
ATOM 733 N N . PHE A 1 97 ? 2.086 7.373 28.508 1.00 69.12 97 PHE A N 1
ATOM 734 C CA . PHE A 1 97 ? 2.108 8.625 27.769 1.00 69.12 97 PHE A CA 1
ATOM 735 C C . PHE A 1 97 ? 2.128 8.372 26.259 1.00 69.12 97 PHE A C 1
ATOM 737 O O . PHE A 1 97 ? 1.352 8.992 25.528 1.00 69.12 97 PHE A O 1
ATOM 744 N N . MET A 1 98 ? 2.938 7.414 25.798 1.00 68.88 98 MET A N 1
ATOM 745 C CA . MET A 1 98 ? 2.919 6.946 24.412 1.00 68.88 98 MET A CA 1
ATOM 746 C C . MET A 1 98 ? 1.550 6.364 24.050 1.00 68.88 98 MET A C 1
ATOM 748 O O . MET A 1 98 ? 1.002 6.702 23.005 1.00 68.88 98 MET A O 1
ATOM 752 N N . PHE A 1 99 ? 0.924 5.600 24.948 1.00 71.50 99 PHE A N 1
ATOM 753 C CA . PHE A 1 99 ? -0.424 5.077 24.722 1.00 71.50 99 PHE A CA 1
ATOM 754 C C . PHE A 1 99 ? -1.488 6.182 24.591 1.00 71.50 99 PHE A C 1
ATOM 756 O O . PHE A 1 99 ? -2.299 6.157 23.665 1.00 71.50 99 PHE A O 1
ATOM 763 N N . ALA A 1 100 ? -1.474 7.190 25.470 1.00 69.88 100 ALA A N 1
ATOM 764 C CA . ALA A 1 100 ? -2.389 8.330 25.369 1.00 69.88 100 ALA A CA 1
ATOM 765 C C . ALA A 1 100 ? -2.182 9.126 24.066 1.00 69.88 100 ALA A C 1
ATOM 767 O O . ALA A 1 100 ? -3.142 9.605 23.455 1.00 69.88 100 ALA A O 1
ATOM 768 N N . TYR A 1 101 ? -0.931 9.244 23.610 1.00 73.19 101 TYR A N 1
ATOM 769 C CA . TYR A 1 101 ? -0.612 9.863 22.328 1.00 73.19 101 TYR A CA 1
ATOM 770 C C . TYR A 1 101 ? -1.142 9.040 21.147 1.00 73.19 101 TYR A C 1
ATOM 772 O O . TYR A 1 101 ? -1.794 9.603 20.266 1.00 73.19 101 TYR A O 1
ATOM 780 N N . ILE A 1 102 ? -0.950 7.718 21.169 1.00 73.62 102 ILE A N 1
ATOM 781 C CA . ILE A 1 102 ? -1.517 6.781 20.190 1.00 73.62 102 ILE A CA 1
ATOM 782 C C . ILE A 1 102 ? -3.037 6.936 20.112 1.00 73.62 102 ILE A C 1
ATOM 784 O O . ILE A 1 102 ? -3.568 7.067 19.014 1.00 73.62 102 ILE A O 1
ATOM 788 N N . GLN A 1 103 ? -3.744 6.989 21.246 1.00 76.25 103 GLN A N 1
ATOM 789 C CA . GLN A 1 103 ? -5.201 7.172 21.254 1.00 76.25 103 GLN A CA 1
ATOM 790 C C . GLN A 1 103 ? -5.627 8.472 20.564 1.00 76.25 103 GLN A C 1
ATOM 792 O O . GLN A 1 103 ? -6.521 8.463 19.720 1.00 76.25 103 GLN A O 1
ATOM 797 N N . LYS A 1 104 ? -4.941 9.583 20.855 1.00 78.94 104 LYS A N 1
ATOM 798 C CA . LYS A 1 104 ? -5.218 10.868 20.204 1.00 78.94 104 LYS A CA 1
ATOM 799 C C . LYS A 1 104 ? -4.965 10.820 18.692 1.00 78.94 104 LYS A C 1
ATOM 801 O O . LYS A 1 104 ? -5.720 11.419 17.929 1.00 78.94 104 LYS A O 1
ATOM 806 N N . GLN A 1 105 ? -3.906 10.136 18.259 1.00 79.12 105 GLN A N 1
ATOM 807 C CA . GLN A 1 105 ? -3.612 9.941 16.837 1.00 79.12 105 GLN A CA 1
ATOM 808 C C . GLN A 1 105 ? -4.661 9.047 16.167 1.00 79.12 105 GLN A C 1
ATOM 810 O O . GLN A 1 105 ? -5.135 9.373 15.083 1.00 79.12 105 GLN A O 1
ATOM 815 N N . LEU A 1 106 ? -5.100 7.978 16.835 1.00 81.94 106 LEU A N 1
ATOM 816 C CA . LEU A 1 106 ? -6.153 7.093 16.341 1.00 81.94 106 LEU A CA 1
ATOM 817 C C . LEU A 1 106 ? -7.471 7.827 16.113 1.00 81.94 106 LEU A C 1
ATOM 819 O O . LEU A 1 106 ? -8.130 7.551 15.119 1.00 81.94 106 LEU A O 1
ATOM 823 N N . ASP A 1 107 ? -7.843 8.792 16.955 1.00 83.62 107 ASP A N 1
ATOM 824 C CA . ASP A 1 107 ? -9.043 9.602 16.713 1.00 83.62 107 ASP A CA 1
ATOM 825 C C . ASP A 1 107 ? -8.935 10.424 15.417 1.00 83.62 107 ASP A C 1
ATOM 827 O O . ASP A 1 107 ? -9.904 10.532 14.660 1.00 83.62 107 ASP A O 1
ATOM 831 N N . ILE A 1 108 ? -7.746 10.965 15.126 1.00 84.44 108 ILE A N 1
ATOM 832 C CA . ILE A 1 108 ? -7.462 11.681 13.873 1.00 84.44 108 ILE A CA 1
ATOM 833 C C . ILE A 1 108 ? -7.515 10.708 12.694 1.00 84.44 108 ILE A C 1
ATOM 835 O O . ILE A 1 108 ? -8.199 10.978 11.708 1.00 84.44 108 ILE A O 1
ATOM 839 N N . PHE A 1 109 ? -6.848 9.558 12.799 1.00 88.94 109 PHE A N 1
ATOM 840 C CA . PHE A 1 109 ? -6.819 8.557 11.735 1.00 88.94 109 PHE A CA 1
ATOM 841 C C . PHE A 1 109 ? -8.199 7.956 11.471 1.00 88.94 109 PHE A C 1
ATOM 843 O O . PHE A 1 109 ? -8.577 7.795 10.314 1.00 88.94 109 PHE A O 1
ATOM 850 N N . ARG A 1 110 ? -9.001 7.700 12.508 1.00 87.44 110 ARG A N 1
ATOM 851 C CA . ARG A 1 110 ? -10.391 7.248 12.372 1.00 87.44 110 ARG A CA 1
ATOM 852 C C . ARG A 1 110 ? -11.208 8.258 11.574 1.00 87.44 110 ARG A C 1
ATOM 854 O O . ARG A 1 110 ? -11.925 7.878 10.649 1.00 87.44 110 ARG A O 1
ATOM 861 N N . ARG A 1 111 ? -11.070 9.545 11.900 1.00 87.56 111 ARG A N 1
ATOM 862 C CA . ARG A 1 111 ? -11.795 10.617 11.216 1.00 87.56 111 ARG A CA 1
ATOM 863 C C . ARG A 1 111 ? -11.353 10.777 9.760 1.00 87.56 111 ARG A C 1
ATOM 865 O O . ARG A 1 111 ? -12.203 10.852 8.879 1.00 87.56 111 ARG A O 1
ATOM 872 N N . ASP A 1 112 ? -10.045 10.836 9.522 1.00 88.00 112 ASP A N 1
ATOM 873 C CA . ASP A 1 112 ? -9.487 11.269 8.236 1.00 88.00 112 ASP A CA 1
ATOM 874 C C . ASP A 1 112 ? -9.271 10.105 7.252 1.00 88.00 112 ASP A C 1
ATOM 876 O O . ASP A 1 112 ? -9.353 10.305 6.040 1.00 88.00 112 ASP A O 1
ATOM 880 N N . LEU A 1 113 ? -9.016 8.893 7.754 1.00 92.50 113 LEU A N 1
ATOM 881 C CA . LEU A 1 113 ? -8.728 7.691 6.959 1.00 92.50 113 LEU A CA 1
ATOM 882 C C . LEU A 1 113 ? -9.802 6.618 7.157 1.00 92.50 113 LEU A C 1
ATOM 884 O O . LEU A 1 113 ? -10.321 6.102 6.171 1.00 92.50 113 LEU A O 1
ATOM 888 N N . GLY A 1 114 ? -10.182 6.345 8.410 1.00 89.19 114 GLY A N 1
ATOM 889 C CA . GLY A 1 114 ? -11.223 5.387 8.800 1.00 89.19 114 GLY A CA 1
ATOM 890 C C . GLY A 1 114 ? -12.524 5.571 8.030 1.00 89.19 114 GLY A C 1
ATOM 891 O O . GLY A 1 114 ? -12.923 4.720 7.236 1.00 89.19 114 GLY A O 1
ATOM 892 N N . HIS A 1 115 ? -13.156 6.729 8.216 1.00 89.06 115 HIS A N 1
ATOM 893 C CA . HIS A 1 115 ? -14.406 7.064 7.534 1.00 89.06 115 HIS A CA 1
ATOM 894 C C . HIS A 1 115 ? -14.258 7.197 6.016 1.00 89.06 115 HIS A C 1
ATOM 896 O O . HIS A 1 115 ? -15.195 6.872 5.294 1.00 89.06 115 HIS A O 1
ATOM 902 N N . PHE A 1 116 ? -13.104 7.665 5.532 1.00 91.75 116 PHE A N 1
ATOM 903 C CA . PHE A 1 116 ? -12.888 7.896 4.104 1.00 91.75 116 PHE A CA 1
ATOM 904 C C . PHE A 1 116 ? -12.736 6.588 3.317 1.00 91.75 116 PHE A C 1
ATOM 906 O O . PHE A 1 116 ? -13.394 6.407 2.296 1.00 91.75 116 PHE A O 1
ATOM 913 N N . PHE A 1 117 ? -11.899 5.665 3.798 1.00 91.00 117 PHE A N 1
ATOM 914 C CA . PHE A 1 117 ? -11.649 4.377 3.144 1.00 91.00 117 PHE A CA 1
ATOM 915 C C . PHE A 1 117 ? -12.598 3.260 3.603 1.00 91.00 117 PHE A C 1
ATOM 917 O O . PHE A 1 117 ? -12.553 2.165 3.049 1.00 91.00 117 PHE A O 1
ATOM 924 N N . GLY A 1 118 ? -13.454 3.512 4.599 1.00 89.62 118 GLY A N 1
ATOM 925 C CA . GLY A 1 118 ? -14.350 2.498 5.161 1.00 89.62 118 GLY A CA 1
ATOM 926 C C . GLY A 1 118 ? -13.605 1.414 5.945 1.00 89.62 118 GLY A C 1
ATOM 927 O O . GLY A 1 118 ? -13.982 0.245 5.893 1.00 89.62 118 GLY A O 1
ATOM 928 N N . ILE A 1 119 ? -12.531 1.792 6.640 1.00 90.06 119 ILE A N 1
ATOM 929 C CA . ILE A 1 119 ? -11.630 0.873 7.349 1.00 90.06 119 ILE A CA 1
ATOM 930 C C . ILE A 1 119 ? -11.904 0.892 8.854 1.00 90.06 119 ILE A C 1
ATOM 932 O O . ILE A 1 119 ? -12.292 1.912 9.425 1.00 90.06 119 ILE A O 1
ATOM 936 N N . SER A 1 120 ? -11.731 -0.263 9.492 1.00 88.12 120 SER A N 1
ATOM 937 C CA . SER A 1 120 ? -12.036 -0.453 10.911 1.00 88.12 120 SER A CA 1
ATOM 938 C C . SER A 1 120 ? -10.930 0.077 11.826 1.00 88.12 120 SER A C 1
ATOM 940 O O . SER A 1 120 ? -9.754 0.130 11.460 1.00 88.12 120 SER A O 1
ATOM 942 N N . ASP A 1 121 ? -11.304 0.388 13.066 1.00 84.75 121 ASP A N 1
ATOM 943 C CA . ASP A 1 121 ? -10.372 0.801 14.118 1.00 84.75 121 ASP A CA 1
ATOM 944 C C . ASP A 1 121 ? -9.270 -0.233 14.384 1.00 84.75 121 ASP A C 1
ATOM 946 O O . ASP A 1 121 ? -8.154 0.142 14.737 1.00 84.75 121 ASP A O 1
ATOM 950 N N . SER A 1 122 ? -9.554 -1.528 14.203 1.00 84.25 122 SER A N 1
ATOM 951 C CA . SER A 1 122 ? -8.562 -2.584 14.420 1.00 84.25 122 SER A CA 1
ATOM 952 C C . SER A 1 122 ? -7.418 -2.520 13.411 1.00 84.25 122 SER A C 1
ATOM 954 O O . SER A 1 122 ? -6.271 -2.690 13.807 1.00 84.25 122 SER A O 1
ATOM 956 N N . ILE A 1 123 ? -7.708 -2.214 12.141 1.00 88.31 123 ILE A N 1
ATOM 957 C CA . ILE A 1 123 ? -6.678 -2.066 11.099 1.00 88.31 123 ILE A CA 1
ATOM 958 C C . ILE A 1 123 ? -5.843 -0.809 11.360 1.00 88.31 123 ILE A C 1
ATOM 960 O O . ILE A 1 123 ? -4.623 -0.825 11.222 1.00 88.31 123 ILE A O 1
ATOM 964 N N . LEU A 1 124 ? -6.487 0.282 11.789 1.00 89.25 124 LEU A N 1
ATOM 965 C CA . LEU A 1 124 ? -5.781 1.507 12.165 1.00 89.25 124 LEU A CA 1
ATOM 966 C C . LEU A 1 124 ? -4.841 1.267 13.351 1.00 89.25 124 LEU A C 1
ATOM 968 O O . LEU A 1 124 ? -3.705 1.733 13.333 1.00 89.25 124 LEU A O 1
ATOM 972 N N . LEU A 1 125 ? -5.293 0.522 14.363 1.00 84.94 125 LEU A N 1
ATOM 973 C CA . LEU A 1 125 ? -4.459 0.144 15.500 1.00 84.94 125 LEU A CA 1
ATOM 974 C C . LEU A 1 125 ? -3.281 -0.729 15.058 1.00 84.94 125 LEU A C 1
ATOM 976 O O . LEU A 1 125 ? -2.155 -0.463 15.457 1.00 84.94 125 LEU A O 1
ATOM 980 N N . GLU A 1 126 ? -3.517 -1.722 14.205 1.00 85.50 126 GLU A N 1
ATOM 981 C CA . GLU A 1 126 ? -2.464 -2.579 13.653 1.00 85.50 126 GLU A CA 1
ATOM 982 C C . GLU A 1 126 ? -1.408 -1.771 12.880 1.00 85.50 126 GLU A C 1
ATOM 984 O O . GLU A 1 126 ? -0.210 -1.936 13.111 1.00 85.50 126 GLU A O 1
ATOM 989 N N . ALA A 1 127 ? -1.835 -0.812 12.053 1.00 89.81 127 ALA A N 1
ATOM 990 C CA . ALA A 1 127 ? -0.928 0.108 11.374 1.00 89.81 127 ALA A CA 1
ATOM 991 C C . ALA A 1 127 ? -0.117 0.970 12.357 1.00 89.81 127 ALA A C 1
ATOM 993 O O . ALA A 1 127 ? 1.064 1.229 12.124 1.00 89.81 127 ALA A O 1
ATOM 994 N N . VAL A 1 128 ? -0.697 1.387 13.491 1.00 85.94 128 VAL A N 1
ATOM 995 C CA . VAL A 1 128 ? 0.061 2.093 14.539 1.00 85.94 128 VAL A CA 1
ATOM 996 C C . VAL A 1 128 ? 1.160 1.200 15.112 1.00 85.94 128 VAL A C 1
ATOM 998 O O . VAL A 1 128 ? 2.267 1.689 15.323 1.00 85.94 128 VAL A O 1
ATOM 1001 N N . LEU A 1 129 ? 0.875 -0.083 15.347 1.00 82.06 129 LEU A N 1
ATOM 1002 C CA . LEU A 1 129 ? 1.830 -1.020 15.946 1.00 82.06 129 LEU A CA 1
ATOM 1003 C C . LEU A 1 129 ? 3.039 -1.287 15.043 1.00 82.06 129 LEU A C 1
ATOM 1005 O O . LEU A 1 129 ? 4.155 -1.378 15.548 1.00 82.06 129 LEU A O 1
ATOM 1009 N N . PHE A 1 130 ? 2.831 -1.397 13.729 1.00 83.88 130 PHE A N 1
ATOM 1010 C CA . PHE A 1 130 ? 3.925 -1.623 12.777 1.00 83.88 130 PHE A CA 1
ATOM 1011 C C . PHE A 1 130 ? 4.663 -0.345 12.380 1.00 83.88 130 PHE A C 1
ATOM 1013 O O . PHE A 1 130 ? 5.817 -0.401 11.966 1.00 83.88 130 PHE A O 1
ATOM 1020 N N . SER A 1 131 ? 4.018 0.810 12.508 1.00 86.62 131 SER A N 1
ATOM 1021 C CA . SER A 1 131 ? 4.609 2.089 12.132 1.00 86.62 131 SER A CA 1
ATOM 1022 C C . SER A 1 131 ? 5.332 2.763 13.299 1.00 86.62 131 SER A C 1
ATOM 1024 O O . SER A 1 131 ? 5.143 2.444 14.477 1.00 86.62 131 SER A O 1
ATOM 1026 N N . GLY A 1 132 ? 6.099 3.800 12.968 1.00 80.38 132 GLY A N 1
ATOM 1027 C CA . GLY A 1 132 ? 6.731 4.682 13.941 1.00 80.38 132 GLY A CA 1
ATOM 1028 C C . GLY A 1 132 ? 5.789 5.466 14.838 1.00 80.38 132 GLY A C 1
ATOM 1029 O O . GLY A 1 132 ? 6.237 6.106 15.791 1.00 80.38 132 GLY A O 1
ATOM 1030 N N . ALA A 1 133 ? 4.481 5.386 14.595 1.00 79.50 133 ALA A N 1
ATOM 1031 C CA . ALA A 1 133 ? 3.480 5.964 15.475 1.00 79.50 133 ALA A CA 1
ATOM 1032 C C . ALA A 1 133 ? 3.505 5.333 16.878 1.00 79.50 133 ALA A C 1
ATOM 1034 O O . ALA A 1 133 ? 3.260 6.045 17.852 1.00 79.50 133 ALA A O 1
ATOM 1035 N N . SER A 1 134 ? 3.840 4.043 17.003 1.00 73.00 134 SER A N 1
ATOM 1036 C CA . SER A 1 134 ? 3.835 3.341 18.297 1.00 73.00 134 SER A CA 1
ATOM 1037 C C . SER A 1 134 ? 4.935 3.791 19.269 1.00 73.00 134 SER A C 1
ATOM 1039 O O . SER A 1 134 ? 4.770 3.643 20.479 1.00 73.00 134 SER A O 1
ATOM 1041 N N . TRP A 1 135 ? 6.008 4.413 18.771 1.00 72.00 135 TRP A N 1
ATOM 1042 C CA . TRP A 1 135 ? 7.092 5.000 19.576 1.00 72.00 135 TRP A CA 1
ATOM 1043 C C . TRP A 1 135 ? 7.203 6.529 19.442 1.00 72.00 135 TRP A C 1
ATOM 1045 O O . TRP A 1 135 ? 8.177 7.134 19.897 1.00 72.00 135 TRP A O 1
ATOM 1055 N N . SER A 1 136 ? 6.208 7.177 18.828 1.00 70.81 136 SER A N 1
ATOM 1056 C CA . SER A 1 136 ? 6.183 8.632 18.648 1.00 70.81 136 SER A CA 1
ATOM 1057 C C . SER A 1 136 ? 5.827 9.377 19.940 1.00 70.81 136 SER A C 1
ATOM 1059 O O . SER A 1 136 ? 4.982 8.942 20.724 1.00 70.81 136 SER A O 1
ATOM 1061 N N . ARG A 1 137 ? 6.426 10.558 20.138 1.00 68.94 137 ARG A N 1
ATOM 1062 C CA . ARG A 1 137 ? 6.133 11.480 21.247 1.00 68.94 137 ARG A CA 1
ATOM 1063 C C . ARG A 1 137 ? 5.567 12.809 20.725 1.00 68.94 137 ARG A C 1
ATOM 1065 O O . ARG A 1 137 ? 5.713 13.126 19.545 1.00 68.94 137 ARG A O 1
ATOM 1072 N N . PRO A 1 138 ? 4.929 13.636 21.576 1.00 63.44 138 PRO A N 1
ATOM 1073 C CA . PRO A 1 138 ? 4.525 14.983 21.190 1.00 63.44 138 PRO A CA 1
ATOM 1074 C C . PRO A 1 138 ? 5.725 15.797 20.700 1.00 63.44 138 PRO A C 1
ATOM 1076 O O . PRO A 1 138 ? 6.715 15.939 21.415 1.00 63.44 138 PRO A O 1
ATOM 1079 N N . GLY A 1 139 ? 5.622 16.320 19.479 1.00 63.19 139 GLY A N 1
ATOM 1080 C CA . GLY A 1 139 ? 6.717 16.992 18.773 1.00 63.19 139 GLY A CA 1
ATOM 1081 C C . GLY A 1 139 ? 7.232 16.199 17.570 1.00 63.19 139 GLY A C 1
ATOM 1082 O O . GLY A 1 139 ? 7.699 16.819 16.619 1.00 63.19 139 GLY A O 1
ATOM 1083 N N . ASN A 1 140 ? 7.062 14.871 17.558 1.00 66.50 140 ASN A N 1
ATOM 1084 C CA . ASN A 1 140 ? 7.264 14.067 16.355 1.00 66.50 140 ASN A CA 1
ATOM 1085 C C . ASN A 1 140 ? 6.147 14.351 15.350 1.00 66.50 140 ASN A C 1
ATOM 1087 O O . ASN A 1 140 ? 4.963 14.405 15.705 1.00 66.50 140 ASN A O 1
ATOM 1091 N N . THR A 1 141 ? 6.519 14.549 14.089 1.00 60.41 141 THR A N 1
ATOM 1092 C CA . THR A 1 141 ? 5.538 14.788 13.025 1.00 60.41 141 THR A CA 1
ATOM 1093 C C . THR A 1 141 ? 4.968 13.466 12.519 1.00 60.41 141 THR A C 1
ATOM 1095 O O . THR A 1 141 ? 5.620 12.427 12.578 1.00 60.41 141 THR A O 1
ATOM 1098 N N . THR A 1 142 ? 3.766 13.494 11.941 1.00 57.56 142 THR A N 1
ATOM 1099 C CA . THR A 1 142 ? 3.180 12.331 11.248 1.00 57.56 142 THR A CA 1
ATOM 1100 C C . THR A 1 142 ? 4.006 11.855 10.047 1.00 57.56 142 THR A C 1
ATOM 1102 O O . THR A 1 142 ? 3.756 10.770 9.543 1.00 57.56 142 THR A O 1
ATOM 1105 N N . HIS A 1 143 ? 4.981 12.641 9.575 1.00 60.72 143 HIS A N 1
ATOM 1106 C CA . HIS A 1 143 ? 5.936 12.200 8.556 1.00 60.72 143 HIS A CA 1
ATOM 1107 C C . HIS A 1 143 ? 7.005 11.255 9.114 1.00 60.72 143 HIS A C 1
ATOM 1109 O O . HIS A 1 143 ? 7.488 10.397 8.388 1.00 60.72 143 HIS A O 1
ATOM 1115 N N . GLU A 1 144 ? 7.367 11.390 10.390 1.00 68.81 144 GLU A N 1
ATOM 1116 C CA . GLU A 1 144 ? 8.360 10.522 11.037 1.00 68.81 144 GLU A CA 1
ATOM 1117 C C . GLU A 1 144 ? 7.763 9.173 11.446 1.00 68.81 144 GLU A C 1
ATOM 1119 O O . GLU A 1 144 ? 8.495 8.229 11.737 1.00 68.81 144 GLU A O 1
ATOM 1124 N N . SER A 1 145 ? 6.431 9.074 11.477 1.00 80.25 145 SER A N 1
ATOM 1125 C CA . SER A 1 145 ? 5.757 7.855 11.899 1.00 80.25 145 SER A CA 1
ATOM 1126 C C . SER A 1 145 ? 5.642 6.813 10.796 1.00 80.25 145 SER A C 1
ATOM 1128 O O . SER A 1 145 ? 5.405 5.662 11.129 1.00 80.25 145 SER A O 1
ATOM 1130 N N . HIS A 1 146 ? 5.776 7.166 9.516 1.00 87.94 146 HIS A N 1
ATOM 1131 C CA . HIS A 1 146 ? 5.513 6.254 8.391 1.00 87.94 146 HIS A CA 1
ATOM 1132 C C . HIS A 1 146 ? 4.132 5.556 8.443 1.00 87.94 146 HIS A C 1
ATOM 1134 O O . HIS A 1 146 ? 3.930 4.458 7.925 1.00 87.94 146 HIS A O 1
ATOM 1140 N N . PHE A 1 147 ? 3.174 6.156 9.154 1.00 90.38 147 PHE A N 1
ATOM 1141 C CA . PHE A 1 147 ? 1.857 5.564 9.362 1.00 90.38 147 PHE A CA 1
ATOM 1142 C C . PHE A 1 147 ? 1.061 5.356 8.061 1.00 90.38 147 PHE A C 1
ATOM 1144 O O . PHE A 1 147 ? 0.530 4.259 7.885 1.00 90.38 147 PHE A O 1
ATOM 1151 N N . PRO A 1 148 ? 0.920 6.352 7.157 1.00 92.25 148 PRO A N 1
ATOM 1152 C CA . PRO A 1 148 ? 0.132 6.150 5.945 1.00 92.25 148 PRO A CA 1
ATOM 1153 C C . PRO A 1 148 ? 0.761 5.123 4.995 1.00 92.25 148 PRO A C 1
ATOM 1155 O O . PRO A 1 148 ? 0.021 4.416 4.318 1.00 92.25 148 PRO A O 1
ATOM 1158 N N . GLU A 1 149 ? 2.090 5.010 4.973 1.00 93.19 149 GLU A N 1
ATOM 1159 C CA . GLU A 1 149 ? 2.826 3.999 4.211 1.00 93.19 149 GLU A CA 1
ATOM 1160 C C . GLU A 1 149 ? 2.449 2.587 4.678 1.00 93.19 149 GLU A C 1
ATOM 1162 O O . GLU A 1 149 ? 1.863 1.807 3.922 1.00 93.19 149 GLU A O 1
ATOM 1167 N N . VAL A 1 150 ? 2.632 2.329 5.977 1.00 93.25 150 VAL A N 1
ATOM 1168 C CA . VAL A 1 150 ? 2.294 1.051 6.618 1.00 93.25 150 VAL A CA 1
ATOM 1169 C C . VAL A 1 150 ? 0.813 0.721 6.475 1.00 93.25 150 VAL A C 1
ATOM 1171 O O . VAL A 1 150 ? 0.454 -0.423 6.198 1.00 93.25 150 VAL A O 1
ATOM 1174 N N . LEU A 1 151 ? -0.069 1.708 6.656 1.00 94.94 151 LEU A N 1
ATOM 1175 C CA . LEU A 1 151 ? -1.503 1.498 6.501 1.00 94.94 151 LEU A CA 1
ATOM 1176 C C . LEU A 1 151 ? -1.849 1.102 5.062 1.00 94.94 151 LEU A C 1
ATOM 1178 O O . LEU A 1 151 ? -2.614 0.161 4.868 1.00 94.94 151 LEU A O 1
ATOM 1182 N N . GLY A 1 152 ? -1.299 1.793 4.060 1.00 96.00 152 GLY A N 1
ATOM 1183 C CA . GLY A 1 152 ? -1.529 1.464 2.655 1.00 96.00 152 GLY A CA 1
ATOM 1184 C C . GLY A 1 152 ? -1.125 0.024 2.336 1.00 96.00 152 GLY A C 1
ATOM 1185 O O . GLY A 1 152 ? -1.920 -0.739 1.780 1.00 96.00 152 GLY A O 1
ATOM 1186 N N . ASP A 1 153 ? 0.068 -0.365 2.778 1.00 95.81 153 ASP A N 1
ATOM 1187 C CA . ASP A 1 153 ? 0.607 -1.709 2.590 1.00 95.81 153 ASP A CA 1
ATOM 1188 C C . ASP A 1 153 ? -0.246 -2.780 3.286 1.00 95.81 153 ASP A C 1
ATOM 1190 O O . ASP A 1 153 ? -0.628 -3.769 2.655 1.00 95.81 153 ASP A O 1
ATOM 1194 N N . LEU A 1 154 ? -0.644 -2.562 4.546 1.00 94.50 154 LEU A N 1
ATOM 1195 C CA . LEU A 1 154 ? -1.541 -3.469 5.273 1.00 94.50 154 LEU A CA 1
ATOM 1196 C C . LEU A 1 154 ? -2.883 -3.649 4.564 1.00 94.50 154 LEU A C 1
ATOM 1198 O O . LEU A 1 154 ? -3.357 -4.775 4.428 1.00 94.50 154 LEU A O 1
ATOM 1202 N N . LEU A 1 155 ? -3.490 -2.563 4.084 1.00 95.69 155 LEU A N 1
ATOM 1203 C CA . LEU A 1 155 ? -4.779 -2.621 3.394 1.00 95.69 155 LEU A CA 1
ATOM 1204 C C . LEU A 1 155 ? -4.701 -3.482 2.125 1.00 95.69 155 LEU A C 1
ATOM 1206 O O . LEU A 1 155 ? -5.627 -4.244 1.839 1.00 95.69 155 LEU A O 1
ATOM 1210 N N . ALA A 1 156 ? -3.597 -3.398 1.380 1.00 96.00 156 ALA A N 1
ATOM 1211 C CA . ALA A 1 156 ? -3.382 -4.218 0.193 1.00 96.00 156 ALA A CA 1
ATOM 1212 C C . ALA A 1 156 ? -3.096 -5.688 0.554 1.00 96.00 156 ALA A C 1
ATOM 1214 O O . ALA A 1 156 ? -3.700 -6.595 -0.027 1.00 96.00 156 ALA A O 1
ATOM 1215 N N . LEU A 1 157 ? -2.243 -5.936 1.553 1.00 93.38 157 LEU A N 1
ATOM 1216 C CA . LEU A 1 157 ? -1.932 -7.284 2.046 1.00 93.38 157 LEU A CA 1
ATOM 1217 C C . LEU A 1 157 ? -3.176 -8.005 2.581 1.00 93.38 157 LEU A C 1
ATOM 1219 O O . LEU A 1 157 ? -3.348 -9.190 2.309 1.00 93.38 157 LEU A O 1
ATOM 1223 N N . GLN A 1 158 ? -4.070 -7.287 3.266 1.00 92.88 158 GLN A N 1
ATOM 1224 C CA . GLN A 1 158 ? -5.331 -7.810 3.804 1.00 92.88 158 GLN A CA 1
ATOM 1225 C C . GLN A 1 158 ? -6.452 -7.943 2.759 1.00 92.88 158 GLN A C 1
ATOM 1227 O O . GLN A 1 158 ? -7.566 -8.349 3.088 1.00 92.88 158 GLN A O 1
ATOM 1232 N N . GLY A 1 159 ? -6.194 -7.589 1.495 1.00 90.62 159 GLY A N 1
ATOM 1233 C CA . GLY A 1 159 ? -7.178 -7.713 0.420 1.00 90.62 159 GLY A CA 1
ATOM 1234 C C . GLY A 1 159 ? -8.355 -6.737 0.534 1.00 90.62 159 GLY A C 1
ATOM 1235 O O . GLY A 1 159 ? -9.419 -6.989 -0.035 1.00 90.62 159 GLY A O 1
ATOM 1236 N N . ILE A 1 160 ? -8.190 -5.616 1.247 1.00 92.75 160 ILE A N 1
ATOM 1237 C CA . ILE A 1 160 ? -9.214 -4.568 1.312 1.00 92.75 160 ILE A CA 1
ATOM 1238 C C . ILE A 1 160 ? -9.412 -3.983 -0.085 1.00 92.75 160 ILE A C 1
ATOM 1240 O O . ILE A 1 160 ? -8.453 -3.691 -0.798 1.00 92.75 160 ILE A O 1
ATOM 1244 N N . SER A 1 161 ? -10.666 -3.794 -0.495 1.00 91.69 161 SER A N 1
ATOM 1245 C CA . SER A 1 161 ? -11.006 -3.311 -1.834 1.00 91.69 161 SER A CA 1
ATOM 1246 C C . SER A 1 161 ? -11.165 -1.790 -1.866 1.00 91.69 161 SER A C 1
ATOM 1248 O O . SER A 1 161 ? -12.273 -1.273 -1.736 1.00 91.69 161 SER A O 1
ATOM 1250 N N . ILE A 1 162 ? -10.068 -1.074 -2.110 1.00 94.25 162 ILE A N 1
ATOM 1251 C CA . ILE A 1 162 ? -10.080 0.355 -2.445 1.00 94.25 162 ILE A CA 1
ATOM 1252 C C . ILE A 1 162 ? -9.967 0.503 -3.976 1.00 94.25 162 ILE A C 1
ATOM 1254 O O . ILE A 1 162 ? -9.173 -0.210 -4.610 1.00 94.25 162 ILE A O 1
ATOM 1258 N N . PRO A 1 163 ? -10.759 1.394 -4.606 1.00 93.94 163 PRO A N 1
ATOM 1259 C CA . PRO A 1 163 ? -10.680 1.639 -6.041 1.00 93.94 163 PRO A CA 1
ATOM 1260 C C . PRO A 1 163 ? -9.291 2.119 -6.479 1.00 93.94 163 PRO A C 1
ATOM 1262 O O . PRO A 1 163 ? -8.738 3.071 -5.924 1.00 93.94 163 PRO A O 1
ATOM 1265 N N . VAL A 1 164 ? -8.761 1.478 -7.521 1.00 95.75 164 VAL A N 1
ATOM 1266 C CA . VAL A 1 164 ? -7.539 1.889 -8.223 1.00 95.75 164 VAL A CA 1
ATOM 1267 C C . VAL A 1 164 ? -7.871 1.933 -9.705 1.00 95.75 164 VAL A C 1
ATOM 1269 O O . VAL A 1 164 ? -8.035 0.892 -10.340 1.00 95.75 164 VAL A O 1
ATOM 1272 N N . ASP A 1 165 ? -8.025 3.141 -10.244 1.00 91.00 165 ASP A N 1
ATOM 1273 C CA . ASP A 1 165 ? -8.291 3.323 -11.668 1.00 91.00 165 ASP A CA 1
ATOM 1274 C C . ASP A 1 165 ? -7.002 3.089 -12.462 1.00 91.00 165 ASP A C 1
ATOM 1276 O O . ASP A 1 165 ? -6.060 3.890 -12.421 1.00 91.00 165 ASP A O 1
ATOM 1280 N N . ARG A 1 166 ? -6.951 1.950 -13.157 1.00 93.12 166 ARG A N 1
ATOM 1281 C CA . ARG A 1 166 ? -5.783 1.546 -13.931 1.00 93.12 166 ARG A CA 1
ATOM 1282 C C . ARG A 1 166 ? -5.643 2.429 -15.167 1.00 93.12 166 ARG A C 1
ATOM 1284 O O . ARG A 1 166 ? -6.489 2.448 -16.060 1.00 93.12 166 ARG A O 1
ATOM 1291 N N . LYS A 1 167 ? -4.507 3.109 -15.252 1.00 91.00 167 LYS A N 1
ATOM 1292 C CA . LYS A 1 167 ? -4.012 3.763 -16.460 1.00 91.00 167 LYS A CA 1
ATOM 1293 C C . LYS A 1 167 ? -2.987 2.856 -17.138 1.00 91.00 167 LYS A C 1
ATOM 1295 O O . LYS A 1 167 ? -2.399 1.975 -16.527 1.00 91.00 167 LYS A O 1
ATOM 1300 N N . ASN A 1 168 ? -2.811 3.032 -18.440 1.00 90.94 168 ASN A N 1
ATOM 1301 C CA . ASN A 1 168 ? -1.821 2.289 -19.219 1.00 90.94 168 ASN A CA 1
ATOM 1302 C C . ASN A 1 168 ? -1.088 3.247 -20.162 1.00 90.94 168 ASN A C 1
ATOM 1304 O O . ASN A 1 168 ? -1.005 3.008 -21.365 1.00 90.94 168 ASN A O 1
ATOM 1308 N N . ILE A 1 169 ? -0.604 4.363 -19.615 1.00 96.06 169 ILE A N 1
ATOM 1309 C CA . ILE A 1 169 ? 0.029 5.422 -20.407 1.00 96.06 169 ILE A CA 1
ATOM 1310 C C . ILE A 1 169 ? 1.522 5.118 -20.505 1.00 96.06 169 ILE A C 1
ATOM 1312 O O . ILE A 1 169 ? 2.217 5.042 -19.494 1.00 96.06 169 ILE A O 1
ATOM 1316 N N . ILE A 1 170 ? 2.007 4.918 -21.728 1.00 96.12 170 ILE A N 1
ATOM 1317 C CA . ILE A 1 170 ? 3.421 4.661 -22.014 1.00 96.12 170 ILE A CA 1
ATOM 1318 C C . ILE A 1 170 ? 4.194 5.977 -21.925 1.00 96.12 170 ILE A C 1
ATOM 1320 O O . ILE A 1 170 ? 3.880 6.917 -22.658 1.00 96.12 170 ILE A O 1
ATOM 1324 N N . ILE A 1 171 ? 5.218 6.006 -21.072 1.00 95.00 171 ILE A N 1
ATOM 1325 C CA . ILE A 1 171 ? 6.163 7.108 -20.884 1.00 95.00 171 ILE A CA 1
ATOM 1326 C C . ILE A 1 171 ? 7.535 6.670 -21.411 1.00 95.00 171 ILE A C 1
ATOM 1328 O O . ILE A 1 171 ? 8.352 6.052 -20.724 1.00 95.00 171 ILE A O 1
ATOM 1332 N N . ASP A 1 172 ? 7.751 6.975 -22.681 1.00 93.12 172 ASP A N 1
ATOM 1333 C CA . ASP A 1 172 ? 8.907 6.596 -23.491 1.00 93.12 172 ASP A CA 1
ATOM 1334 C C . ASP A 1 172 ? 9.677 7.812 -24.023 1.00 93.12 172 ASP A C 1
ATOM 1336 O O . ASP A 1 172 ? 10.610 7.649 -24.801 1.00 93.12 172 ASP A O 1
ATOM 1340 N N . THR A 1 173 ? 9.321 9.032 -23.609 1.00 92.50 173 THR A N 1
ATOM 1341 C CA . THR A 1 173 ? 10.001 10.276 -23.999 1.00 92.50 173 THR A CA 1
ATOM 1342 C C . THR A 1 173 ? 10.116 11.253 -22.825 1.00 92.50 173 THR A C 1
ATOM 1344 O O . THR A 1 173 ? 9.324 11.190 -21.888 1.00 92.50 173 THR A O 1
ATOM 1347 N N . GLU A 1 174 ? 11.092 12.168 -22.887 1.00 90.31 174 GLU A N 1
ATOM 1348 C CA . GLU A 1 174 ? 11.244 13.285 -21.934 1.00 90.31 174 GLU A CA 1
ATOM 1349 C C . GLU A 1 174 ? 10.007 14.187 -21.988 1.00 90.31 174 GLU A C 1
ATOM 1351 O O . GLU A 1 174 ? 9.464 14.519 -20.945 1.00 90.31 174 GLU A O 1
ATOM 1356 N N . ASP A 1 175 ? 9.498 14.500 -23.184 1.00 93.06 175 ASP A N 1
ATOM 1357 C CA . ASP A 1 175 ? 8.308 15.347 -23.344 1.00 93.06 175 ASP A CA 1
ATOM 1358 C C . ASP A 1 175 ? 7.101 14.784 -22.580 1.00 93.06 175 ASP A C 1
ATOM 1360 O O . ASP A 1 175 ? 6.358 15.527 -21.943 1.00 93.06 175 ASP A O 1
ATOM 1364 N N . LYS A 1 176 ? 6.933 13.454 -22.569 1.00 93.94 176 LYS A N 1
ATOM 1365 C CA . LYS A 1 176 ? 5.898 12.800 -21.758 1.00 93.94 176 LYS A CA 1
ATOM 1366 C C . LYS A 1 176 ? 6.228 12.816 -20.267 1.00 93.94 176 LYS A C 1
ATOM 1368 O O . LYS A 1 176 ? 5.325 12.933 -19.448 1.00 93.94 176 LYS A O 1
ATOM 1373 N N . ILE A 1 177 ? 7.496 12.692 -19.880 1.00 93.56 177 ILE A N 1
ATOM 1374 C CA . ILE A 1 177 ? 7.898 12.867 -18.474 1.00 93.56 177 ILE A CA 1
ATOM 1375 C C . ILE A 1 177 ? 7.510 14.272 -17.992 1.00 93.56 177 ILE A C 1
ATOM 1377 O O . ILE A 1 177 ? 6.985 14.409 -16.888 1.00 93.56 177 ILE A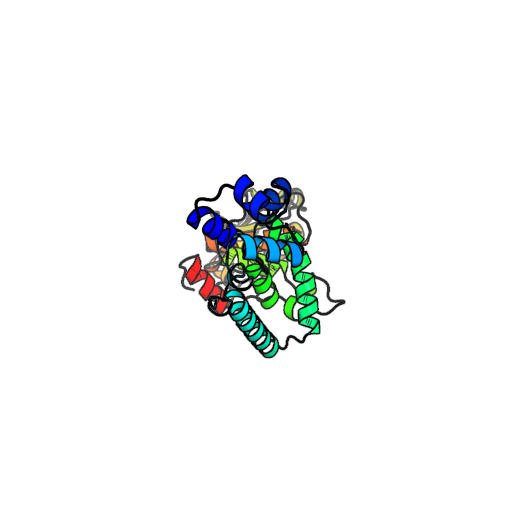 O 1
ATOM 1381 N N . GLU A 1 178 ? 7.708 15.294 -18.826 1.00 93.81 178 GLU A N 1
ATOM 1382 C CA . GLU A 1 178 ? 7.323 16.677 -18.542 1.00 93.81 178 GLU A CA 1
ATOM 1383 C C . GLU A 1 178 ? 5.800 16.877 -18.529 1.00 93.81 178 GLU A C 1
ATOM 1385 O O . GLU A 1 178 ? 5.278 17.497 -17.599 1.00 93.81 178 GLU A O 1
ATOM 1390 N N . GLU A 1 179 ? 5.072 16.295 -19.491 1.00 95.75 179 GLU A N 1
ATOM 1391 C CA . GLU A 1 179 ? 3.600 16.309 -19.547 1.00 95.75 179 GLU A CA 1
ATOM 1392 C C . GLU A 1 179 ? 2.984 15.804 -18.232 1.00 95.75 179 GLU A C 1
ATOM 1394 O O . GLU A 1 179 ? 2.058 16.413 -17.690 1.00 95.75 179 GLU A O 1
ATOM 1399 N N . TYR A 1 180 ? 3.550 14.731 -17.671 1.00 94.56 180 TYR A N 1
ATOM 1400 C CA . TYR A 1 180 ? 3.099 14.113 -16.423 1.00 94.56 180 TYR A CA 1
ATOM 1401 C C . TYR A 1 180 ? 3.961 14.492 -15.209 1.00 94.56 180 TYR A C 1
ATOM 1403 O O . TYR A 1 180 ? 3.897 13.820 -14.179 1.00 94.56 180 TYR A O 1
ATOM 1411 N N . ALA A 1 181 ? 4.732 15.584 -15.268 1.00 93.12 181 ALA A N 1
ATOM 1412 C CA . ALA A 1 181 ? 5.708 15.921 -14.227 1.00 93.12 181 ALA A CA 1
ATOM 1413 C C . ALA A 1 181 ? 5.097 16.067 -12.822 1.00 93.12 181 ALA A C 1
ATOM 1415 O O . ALA A 1 181 ? 5.733 15.744 -11.820 1.00 93.12 181 ALA A O 1
ATOM 1416 N N . LYS A 1 182 ? 3.850 16.547 -12.749 1.00 89.88 182 LYS A N 1
ATOM 1417 C CA . LYS A 1 182 ? 3.102 16.763 -11.498 1.00 89.88 182 LYS A CA 1
ATOM 1418 C C . LYS A 1 182 ? 2.201 15.584 -11.115 1.00 89.88 182 LYS A C 1
ATOM 1420 O O . LYS A 1 182 ? 1.429 15.699 -10.163 1.00 89.88 182 LYS A O 1
ATOM 1425 N N . ALA A 1 183 ? 2.247 14.483 -11.864 1.00 92.25 183 ALA A N 1
ATOM 1426 C CA . ALA A 1 183 ? 1.408 13.327 -11.601 1.00 92.25 183 ALA A CA 1
ATOM 1427 C C . ALA A 1 183 ? 1.847 12.623 -10.311 1.00 92.25 183 ALA A C 1
ATOM 1429 O O . ALA A 1 183 ? 2.992 12.192 -10.168 1.00 92.25 183 ALA A O 1
ATOM 1430 N N . ARG A 1 184 ? 0.895 12.458 -9.392 1.00 95.31 184 ARG A N 1
ATOM 1431 C CA . ARG A 1 184 ? 0.999 11.527 -8.268 1.00 95.31 184 ARG A CA 1
ATOM 1432 C C . ARG A 1 184 ? 0.446 10.190 -8.721 1.00 95.31 184 ARG A C 1
ATOM 1434 O O . ARG A 1 184 ? -0.700 10.122 -9.167 1.00 95.31 184 ARG A O 1
ATOM 1441 N N . CYS A 1 185 ? 1.272 9.154 -8.713 1.00 95.94 185 CYS A N 1
ATOM 1442 C CA . CYS A 1 185 ? 0.956 7.956 -9.475 1.00 95.94 185 CYS A CA 1
ATOM 1443 C C . CYS A 1 185 ? 1.664 6.705 -8.972 1.00 95.94 185 CYS A C 1
ATOM 1445 O O . CYS A 1 185 ? 2.666 6.768 -8.261 1.00 95.94 185 CYS A O 1
ATOM 1447 N N . VAL A 1 186 ? 1.150 5.571 -9.442 1.00 97.81 186 VAL A N 1
ATOM 1448 C CA . VAL A 1 186 ? 1.875 4.304 -9.481 1.00 97.81 186 VAL A CA 1
ATOM 1449 C C . VAL A 1 186 ? 2.351 4.087 -10.913 1.00 97.81 186 VAL A C 1
ATOM 1451 O O . VAL A 1 186 ? 1.590 4.255 -11.871 1.00 97.81 186 VAL A O 1
ATOM 1454 N N . TYR A 1 187 ? 3.615 3.718 -11.068 1.00 98.00 187 TYR A N 1
ATOM 1455 C CA . TYR A 1 187 ? 4.264 3.491 -12.350 1.00 98.00 187 TYR A CA 1
ATOM 1456 C C . TYR A 1 187 ? 4.928 2.116 -12.407 1.00 98.00 187 TYR A C 1
ATOM 1458 O O . TYR A 1 187 ? 5.164 1.451 -11.400 1.00 98.00 187 TYR A O 1
ATOM 1466 N N . GLY A 1 188 ? 5.263 1.709 -13.624 1.00 97.81 188 GLY A N 1
ATOM 1467 C CA . GLY A 1 188 ? 5.961 0.484 -13.951 1.00 97.81 188 GLY A CA 1
ATOM 1468 C C . GLY A 1 188 ? 7.206 0.737 -14.793 1.00 97.81 188 GLY A C 1
ATOM 1469 O O . GLY A 1 188 ? 7.231 1.663 -15.602 1.00 97.81 188 GLY A O 1
ATOM 1470 N N . ILE A 1 189 ? 8.220 -0.110 -14.636 1.00 98.06 189 ILE A N 1
ATOM 1471 C CA . ILE A 1 189 ? 9.348 -0.247 -15.563 1.00 98.06 189 ILE A CA 1
ATOM 1472 C C . ILE A 1 189 ? 9.058 -1.458 -16.442 1.00 98.06 189 ILE A C 1
ATOM 1474 O O . ILE A 1 189 ? 8.917 -2.570 -15.925 1.00 98.06 189 ILE A O 1
ATOM 1478 N N . CYS A 1 190 ? 8.972 -1.240 -17.750 1.00 98.06 190 CYS A N 1
ATOM 1479 C CA . CYS A 1 190 ? 8.681 -2.281 -18.728 1.00 98.06 190 CYS A CA 1
ATOM 1480 C C . CYS A 1 190 ? 9.886 -2.512 -19.641 1.00 98.06 190 CYS A C 1
ATOM 1482 O O . CYS A 1 190 ? 10.564 -1.552 -20.010 1.00 98.06 190 CYS A O 1
ATOM 1484 N N . ASN A 1 191 ? 10.148 -3.759 -20.035 1.00 96.94 191 ASN A N 1
ATOM 1485 C CA . ASN A 1 191 ? 11.131 -4.037 -21.088 1.00 96.94 191 ASN A CA 1
ATOM 1486 C C . ASN A 1 191 ? 10.589 -3.634 -22.478 1.00 96.94 191 ASN A C 1
ATOM 1488 O O . ASN A 1 191 ? 9.444 -3.197 -22.626 1.00 96.94 191 ASN A O 1
ATOM 1492 N N . ARG A 1 192 ? 11.411 -3.799 -23.518 1.00 94.06 192 ARG A N 1
ATOM 1493 C CA . ARG A 1 192 ? 11.034 -3.526 -24.914 1.00 94.06 192 ARG A CA 1
ATOM 1494 C C . ARG A 1 192 ? 9.818 -4.327 -25.398 1.00 94.06 192 ARG A C 1
ATOM 1496 O O . ARG A 1 192 ? 9.078 -3.843 -26.246 1.00 94.06 192 ARG A O 1
ATOM 1503 N N . GLU A 1 193 ? 9.605 -5.524 -24.861 1.00 93.19 193 GLU A N 1
ATOM 1504 C CA . GLU A 1 193 ? 8.464 -6.392 -25.190 1.00 93.19 193 GLU A CA 1
ATOM 1505 C C . GLU A 1 193 ? 7.170 -5.958 -24.478 1.00 93.19 193 GLU A C 1
ATOM 1507 O O . GLU A 1 193 ? 6.104 -6.516 -24.727 1.00 93.19 193 GLU A O 1
ATOM 1512 N N . GLY A 1 194 ? 7.243 -4.946 -23.606 1.00 93.38 194 GLY A N 1
ATOM 1513 C CA . GLY A 1 194 ? 6.117 -4.473 -22.803 1.00 93.38 194 GLY A CA 1
ATOM 1514 C C . GLY A 1 194 ? 5.877 -5.294 -21.536 1.00 93.38 194 GLY A C 1
ATOM 1515 O O . GLY A 1 194 ? 4.877 -5.072 -20.853 1.00 93.38 194 GLY A O 1
ATOM 1516 N N . GLU A 1 195 ? 6.778 -6.217 -21.188 1.00 96.75 195 GLU A N 1
ATOM 1517 C CA . GLU A 1 195 ? 6.706 -6.962 -19.935 1.00 96.75 195 GLU A CA 1
ATOM 1518 C C . GLU A 1 195 ? 6.950 -6.019 -18.755 1.00 96.75 195 GLU A C 1
ATOM 1520 O O . GLU A 1 195 ? 8.002 -5.385 -18.659 1.00 96.75 195 GLU A O 1
ATOM 1525 N N . LEU A 1 196 ? 5.997 -5.967 -17.823 1.00 97.88 196 LEU A N 1
ATOM 1526 C CA . LEU A 1 196 ? 6.130 -5.215 -16.582 1.00 97.88 196 LEU A CA 1
ATOM 1527 C C . LEU A 1 196 ? 7.079 -5.943 -15.619 1.00 97.88 196 LEU A C 1
ATOM 1529 O O . LEU A 1 196 ? 6.820 -7.076 -15.195 1.00 97.88 196 LEU A O 1
ATOM 1533 N N . LEU A 1 197 ? 8.193 -5.285 -15.294 1.00 97.44 197 LEU A N 1
ATOM 1534 C CA . LEU A 1 197 ? 9.284 -5.859 -14.507 1.00 97.44 197 LEU A CA 1
ATOM 1535 C C . LEU A 1 197 ? 9.265 -5.396 -13.056 1.00 97.44 197 LEU A C 1
ATOM 1537 O O . LEU A 1 197 ? 9.498 -6.194 -12.152 1.00 97.44 197 LEU A O 1
ATOM 1541 N N . ARG A 1 198 ? 9.025 -4.104 -12.835 1.00 97.00 198 ARG A N 1
ATOM 1542 C CA . ARG A 1 198 ? 9.059 -3.473 -11.515 1.00 97.00 198 ARG A CA 1
ATOM 1543 C C . ARG A 1 198 ? 7.970 -2.420 -11.422 1.00 97.00 198 ARG A C 1
ATOM 1545 O O . ARG A 1 198 ? 7.773 -1.685 -12.382 1.00 97.00 198 ARG A O 1
ATOM 1552 N N . ILE A 1 199 ? 7.332 -2.315 -10.267 1.00 97.69 199 ILE A N 1
ATOM 1553 C CA . ILE A 1 199 ? 6.348 -1.282 -9.936 1.00 97.69 199 ILE A CA 1
ATOM 1554 C C . ILE A 1 199 ? 6.919 -0.374 -8.844 1.00 97.69 199 ILE A C 1
ATOM 1556 O O . ILE A 1 199 ? 7.749 -0.816 -8.044 1.00 97.69 199 ILE A O 1
ATOM 1560 N N . GLY A 1 200 ? 6.518 0.895 -8.850 1.00 96.19 200 GLY A N 1
ATOM 1561 C CA . GLY A 1 200 ? 6.691 1.787 -7.710 1.00 96.19 200 GLY A CA 1
ATOM 1562 C C . GLY A 1 200 ? 5.738 2.977 -7.731 1.00 96.19 200 GLY A C 1
ATOM 1563 O O . GLY A 1 200 ? 5.068 3.208 -8.735 1.00 96.19 200 GLY A O 1
ATOM 1564 N N . GLU A 1 201 ? 5.702 3.749 -6.649 1.00 96.25 201 GLU A N 1
ATOM 1565 C CA . GLU A 1 201 ? 4.940 5.002 -6.561 1.00 96.25 201 GLU A CA 1
ATOM 1566 C C . GLU A 1 201 ? 5.831 6.252 -6.574 1.00 96.25 201 GLU A C 1
ATOM 1568 O O . GLU A 1 201 ? 7.040 6.193 -6.311 1.00 96.25 201 GLU A O 1
ATOM 1573 N N . THR A 1 202 ? 5.254 7.395 -6.952 1.00 95.50 202 THR A N 1
ATOM 1574 C CA . THR A 1 202 ? 5.904 8.700 -6.785 1.00 95.50 202 THR A CA 1
ATOM 1575 C C . THR A 1 202 ? 4.914 9.862 -6.777 1.00 95.50 202 THR A C 1
ATOM 1577 O O . THR A 1 202 ? 3.833 9.809 -7.370 1.00 95.50 202 THR A O 1
ATOM 1580 N N . ILE A 1 203 ? 5.352 10.965 -6.168 1.00 94.75 203 ILE A N 1
ATOM 1581 C CA . ILE A 1 203 ? 4.747 12.302 -6.281 1.00 94.75 203 ILE A CA 1
ATOM 1582 C C . ILE A 1 203 ? 5.541 13.254 -7.186 1.00 94.75 203 ILE A C 1
ATOM 1584 O O . ILE A 1 203 ? 5.128 14.391 -7.395 1.00 94.75 203 ILE A O 1
ATOM 1588 N N . ASP A 1 204 ? 6.706 12.808 -7.653 1.00 95.56 204 ASP A N 1
ATOM 1589 C CA . ASP A 1 204 ? 7.667 13.564 -8.453 1.00 95.56 204 ASP A CA 1
ATOM 1590 C C . ASP A 1 204 ? 8.256 12.610 -9.494 1.00 95.56 204 ASP A C 1
ATOM 1592 O O . ASP A 1 204 ? 9.225 11.877 -9.254 1.00 95.56 204 ASP A O 1
ATOM 1596 N N . LEU A 1 205 ? 7.561 12.530 -10.626 1.00 94.62 205 LEU A N 1
ATOM 1597 C CA . LEU A 1 205 ? 7.868 11.602 -11.705 1.00 94.62 205 LEU A CA 1
ATOM 1598 C C . LEU A 1 205 ? 9.224 11.899 -12.364 1.00 94.62 205 LEU A C 1
ATOM 1600 O O . LEU A 1 205 ? 10.017 10.957 -12.472 1.00 94.62 205 LEU A O 1
ATOM 1604 N N . PRO A 1 206 ? 9.565 13.156 -12.726 1.00 95.69 206 PRO A N 1
ATOM 1605 C CA . PRO A 1 206 ? 10.844 13.460 -13.355 1.00 95.69 206 PRO A CA 1
ATOM 1606 C C . PRO A 1 206 ? 12.018 13.042 -12.479 1.00 95.69 206 PRO A C 1
ATOM 1608 O O . PRO A 1 206 ? 12.884 12.296 -12.944 1.00 95.69 206 PRO A O 1
ATOM 1611 N N . ARG A 1 207 ? 12.025 13.423 -11.193 1.00 96.12 207 ARG A N 1
ATOM 1612 C CA . ARG A 1 207 ? 13.094 13.014 -10.274 1.00 96.12 207 ARG A CA 1
ATOM 1613 C C . ARG A 1 207 ? 13.179 11.496 -10.175 1.00 96.12 207 ARG A C 1
ATOM 1615 O O . ARG A 1 207 ? 14.263 10.925 -10.300 1.00 96.12 207 ARG A O 1
ATOM 1622 N N . ARG A 1 208 ? 12.039 10.827 -9.983 1.00 96.25 208 ARG A N 1
ATOM 1623 C CA . ARG A 1 208 ? 12.009 9.379 -9.762 1.00 96.25 208 ARG A CA 1
ATOM 1624 C C . ARG A 1 208 ? 12.479 8.583 -10.977 1.00 96.25 208 ARG A C 1
ATOM 1626 O O . ARG A 1 208 ? 13.173 7.582 -10.815 1.00 96.25 208 ARG A O 1
ATOM 1633 N N . PHE A 1 209 ? 12.134 9.002 -12.190 1.00 96.12 209 PHE A N 1
ATOM 1634 C CA . PHE A 1 209 ? 12.544 8.290 -13.403 1.00 96.12 209 PHE A CA 1
ATOM 1635 C C . PHE A 1 209 ? 14.034 8.484 -13.680 1.00 96.12 209 PHE A C 1
ATOM 1637 O O . PHE A 1 209 ? 14.723 7.507 -13.977 1.00 96.12 209 PHE A O 1
ATOM 1644 N N . HIS A 1 210 ? 14.566 9.689 -13.461 1.00 95.50 210 HIS A N 1
ATOM 1645 C CA . HIS A 1 210 ? 16.008 9.940 -13.521 1.00 95.50 210 HIS A CA 1
ATOM 1646 C C . HIS A 1 210 ? 16.787 9.080 -12.512 1.00 95.50 210 HIS A C 1
ATOM 1648 O O . HIS A 1 210 ? 17.829 8.512 -12.853 1.00 95.50 210 HIS A O 1
ATOM 1654 N N . GLU A 1 211 ? 16.266 8.916 -11.289 1.00 96.75 211 GLU A N 1
ATOM 1655 C CA . GLU A 1 211 ? 16.836 7.991 -10.302 1.00 96.75 211 GLU A CA 1
ATOM 1656 C C . GLU A 1 211 ? 16.869 6.552 -10.825 1.00 96.75 211 GLU A C 1
ATOM 1658 O O . GLU A 1 211 ? 17.910 5.903 -10.740 1.00 96.75 211 GLU A O 1
ATOM 1663 N N . HIS A 1 212 ? 15.770 6.046 -11.395 1.00 96.50 212 HIS A N 1
ATOM 1664 C CA . HIS A 1 212 ? 15.728 4.685 -11.946 1.00 96.50 212 HIS A CA 1
ATOM 1665 C C . HIS A 1 212 ? 16.699 4.483 -13.097 1.00 96.50 212 HIS A C 1
ATOM 1667 O O . HIS A 1 212 ? 17.411 3.482 -13.099 1.00 96.50 212 HIS A O 1
ATOM 1673 N N . ILE A 1 213 ? 16.767 5.427 -14.037 1.00 95.50 213 ILE A N 1
ATOM 1674 C CA . ILE A 1 213 ? 17.704 5.370 -15.165 1.00 95.50 213 ILE A CA 1
ATOM 1675 C C . ILE A 1 213 ? 19.145 5.279 -14.642 1.00 95.50 213 ILE A C 1
ATOM 1677 O O . ILE A 1 213 ? 19.921 4.423 -15.073 1.00 95.50 213 ILE A O 1
ATOM 1681 N N . SER A 1 214 ? 19.492 6.117 -13.660 1.00 96.75 214 SER A N 1
ATOM 1682 C CA . SER A 1 214 ? 20.812 6.115 -13.017 1.00 96.75 214 SER A CA 1
ATOM 1683 C C . SER A 1 214 ? 21.104 4.794 -12.295 1.00 96.75 214 SER A C 1
ATOM 1685 O O . SER A 1 214 ? 22.166 4.199 -12.493 1.00 96.75 214 SER A O 1
ATOM 1687 N N . LYS A 1 215 ? 20.147 4.290 -11.507 1.00 96.00 215 LYS A N 1
ATOM 1688 C CA . LYS A 1 215 ? 20.275 3.037 -10.748 1.00 96.00 215 LYS A CA 1
ATOM 1689 C C . LYS A 1 215 ? 20.382 1.807 -11.640 1.00 96.00 215 LYS A C 1
ATOM 1691 O O . LYS A 1 215 ? 21.194 0.930 -11.361 1.00 96.00 215 LYS A O 1
ATOM 1696 N N . LEU A 1 216 ? 19.610 1.745 -12.726 1.00 95.69 216 LEU A N 1
ATOM 1697 C CA . LEU A 1 216 ? 19.696 0.670 -13.717 1.00 95.69 216 LEU A CA 1
ATOM 1698 C C . LEU A 1 216 ? 21.065 0.670 -14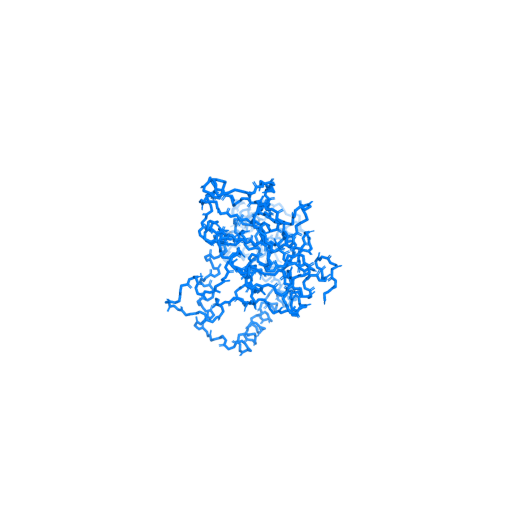.400 1.00 95.69 216 LEU A C 1
ATOM 1700 O O . LEU A 1 216 ? 21.698 -0.379 -14.472 1.00 95.69 216 LEU A O 1
ATOM 1704 N N . LYS A 1 217 ? 21.569 1.844 -14.804 1.00 95.19 217 LYS A N 1
ATOM 1705 C CA . LYS A 1 217 ? 22.901 1.982 -15.415 1.00 95.19 217 LYS A CA 1
ATOM 1706 C C . LYS A 1 217 ? 24.029 1.513 -14.490 1.00 95.19 217 LYS A C 1
ATOM 1708 O O . LYS A 1 217 ? 24.998 0.918 -14.949 1.00 95.19 217 LYS A O 1
ATOM 1713 N N . LYS A 1 218 ? 23.899 1.777 -13.189 1.00 95.88 218 LYS A N 1
ATOM 1714 C CA . LYS A 1 218 ? 24.840 1.331 -12.146 1.00 95.88 218 LYS A CA 1
ATOM 1715 C C . LYS A 1 218 ? 24.580 -0.097 -11.650 1.00 95.88 218 LYS A C 1
ATOM 1717 O O . LYS A 1 218 ? 25.305 -0.582 -10.789 1.00 95.88 218 LYS A O 1
ATOM 1722 N N . GLU A 1 219 ? 23.553 -0.760 -12.178 1.00 92.94 219 GLU A N 1
ATOM 1723 C CA . GLU A 1 219 ? 23.093 -2.087 -11.766 1.00 92.94 219 GLU A CA 1
ATOM 1724 C C . GLU A 1 219 ? 22.781 -2.219 -10.260 1.00 92.94 219 GLU A C 1
ATOM 1726 O O . GLU A 1 219 ? 22.983 -3.277 -9.659 1.00 92.94 219 GLU A O 1
ATOM 1731 N N . GLU A 1 220 ? 22.237 -1.157 -9.657 1.00 92.94 220 GLU A N 1
ATOM 1732 C CA . GLU A 1 220 ? 21.841 -1.093 -8.238 1.00 92.94 220 GLU A CA 1
ATOM 1733 C C . GLU A 1 220 ? 20.546 -1.867 -7.928 1.00 92.94 220 GLU A C 1
ATOM 1735 O O . GLU A 1 220 ? 20.132 -1.959 -6.774 1.00 92.94 220 GLU A O 1
ATOM 1740 N N . TYR A 1 221 ? 19.907 -2.451 -8.946 1.00 91.31 221 TYR A N 1
ATOM 1741 C CA . TYR A 1 221 ? 18.783 -3.375 -8.801 1.00 91.31 22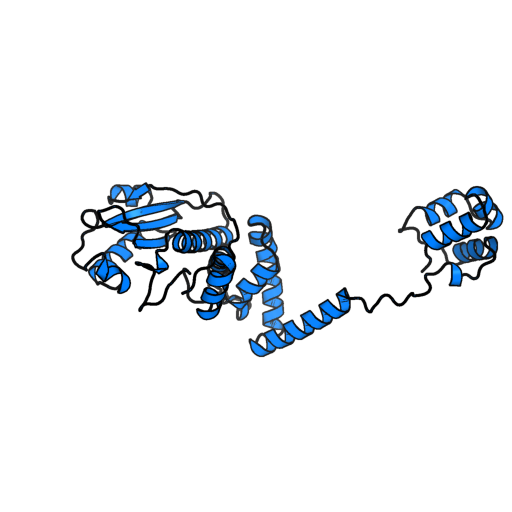1 TYR A CA 1
ATOM 1742 C C . TYR A 1 221 ? 19.233 -4.804 -9.146 1.00 91.31 221 TYR A C 1
ATOM 1744 O O . TYR A 1 221 ? 19.125 -5.210 -10.306 1.00 91.31 221 TYR A O 1
ATOM 1752 N N . PRO A 1 222 ? 19.724 -5.603 -8.173 1.00 89.81 222 PRO A N 1
ATOM 1753 C CA . PRO A 1 222 ? 20.262 -6.938 -8.445 1.00 89.81 222 PRO A CA 1
ATOM 1754 C C . PRO A 1 222 ? 19.280 -7.860 -9.177 1.00 89.81 222 PRO A C 1
ATOM 1756 O O . PRO A 1 222 ? 19.665 -8.572 -10.102 1.00 89.81 222 PRO A O 1
ATOM 1759 N N . SER A 1 223 ? 17.997 -7.804 -8.812 1.00 92.38 223 SER A N 1
ATOM 1760 C CA . SER A 1 223 ? 16.924 -8.598 -9.420 1.00 92.38 223 SER A CA 1
ATOM 1761 C C . SER A 1 223 ? 16.586 -8.199 -10.855 1.00 92.38 223 SER A C 1
ATOM 1763 O O . SER A 1 223 ? 16.058 -9.016 -11.610 1.00 92.38 223 SER A O 1
ATOM 1765 N N . MET A 1 224 ? 16.919 -6.968 -11.255 1.00 94.12 224 MET A N 1
ATOM 1766 C CA . MET A 1 224 ? 16.677 -6.463 -12.605 1.00 94.12 224 MET A CA 1
ATOM 1767 C C . MET A 1 224 ? 17.741 -6.918 -13.603 1.00 94.12 224 MET A C 1
ATOM 1769 O O . MET A 1 224 ? 17.448 -6.932 -14.793 1.00 94.12 224 MET A O 1
ATOM 1773 N N . LYS A 1 225 ? 18.929 -7.360 -13.158 1.00 92.25 225 LYS A N 1
ATOM 1774 C CA . LYS A 1 225 ? 20.048 -7.735 -14.049 1.00 92.25 225 LYS A CA 1
ATOM 1775 C C . LYS A 1 225 ? 19.709 -8.850 -15.044 1.00 92.25 225 LYS A C 1
ATOM 1777 O O . LYS A 1 225 ? 20.280 -8.893 -16.130 1.00 92.25 225 LYS A O 1
ATOM 1782 N N . LYS A 1 226 ? 18.777 -9.745 -14.686 1.00 91.81 226 LYS A N 1
ATOM 1783 C CA . LYS A 1 226 ? 18.275 -10.802 -15.585 1.00 91.81 226 LYS A CA 1
ATOM 1784 C C . LYS A 1 226 ? 17.394 -10.270 -16.722 1.00 91.81 226 LYS A C 1
ATOM 1786 O O . LYS A 1 226 ? 17.228 -10.967 -17.714 1.00 91.81 226 LYS A O 1
ATOM 1791 N N . TYR A 1 227 ? 16.854 -9.060 -16.583 1.00 94.62 227 TYR A N 1
ATOM 1792 C CA . TYR A 1 227 ? 15.938 -8.442 -17.543 1.00 94.62 227 TYR A CA 1
ATOM 1793 C C . TYR A 1 227 ? 16.575 -7.266 -18.288 1.00 94.62 227 TYR A C 1
ATOM 1795 O O . TYR A 1 227 ? 16.412 -7.142 -19.495 1.00 94.62 227 TYR A O 1
ATOM 1803 N N . LEU A 1 228 ? 17.307 -6.407 -17.572 1.00 95.06 228 LEU A N 1
ATOM 1804 C CA . LEU A 1 228 ? 17.956 -5.207 -18.090 1.00 95.06 228 LEU A CA 1
ATOM 1805 C C . LEU A 1 228 ? 19.393 -5.145 -17.558 1.00 95.06 228 LEU A C 1
ATOM 1807 O O . LEU A 1 228 ? 19.617 -5.062 -16.350 1.00 95.06 228 LEU A O 1
ATOM 1811 N N . LYS A 1 229 ? 20.370 -5.182 -18.468 1.00 93.31 229 LYS A N 1
ATOM 1812 C CA . LYS A 1 229 ? 21.795 -4.992 -18.143 1.00 93.31 229 LYS A CA 1
ATOM 1813 C C . LYS A 1 229 ? 22.100 -3.510 -17.914 1.00 93.31 229 LYS A C 1
ATOM 1815 O O . LYS A 1 229 ? 21.368 -2.662 -18.416 1.00 93.31 229 LYS A O 1
ATOM 1820 N N . GLY A 1 230 ? 23.219 -3.174 -17.268 1.00 91.00 230 GLY A N 1
ATOM 1821 C CA . GLY A 1 230 ? 23.626 -1.772 -17.067 1.00 91.00 230 GLY A CA 1
ATOM 1822 C C . GLY A 1 230 ? 23.834 -0.964 -18.359 1.00 91.00 230 GLY A C 1
ATOM 1823 O O . GLY A 1 230 ? 23.811 0.264 -18.342 1.00 91.00 230 GLY A O 1
ATOM 1824 N N . THR A 1 231 ? 23.992 -1.640 -19.500 1.00 94.12 231 THR A N 1
ATOM 1825 C CA . THR A 1 231 ? 24.067 -1.022 -20.834 1.00 94.12 231 THR A CA 1
ATOM 1826 C C . THR A 1 231 ? 22.704 -0.719 -21.459 1.00 94.12 231 THR A C 1
ATOM 1828 O O . THR A 1 231 ? 22.674 -0.115 -22.529 1.00 94.12 231 THR A O 1
ATOM 1831 N N . ALA A 1 232 ? 21.600 -1.161 -20.847 1.00 95.25 232 ALA A N 1
ATOM 1832 C CA . ALA A 1 232 ? 20.254 -0.957 -21.367 1.00 95.25 232 ALA A CA 1
ATOM 1833 C C . ALA A 1 232 ? 19.918 0.538 -21.432 1.00 95.25 232 ALA A C 1
ATOM 1835 O O . ALA A 1 232 ? 20.147 1.290 -20.480 1.00 95.25 232 ALA A O 1
ATOM 1836 N N . GLN A 1 233 ? 19.356 0.968 -22.556 1.00 94.62 233 GLN A N 1
ATOM 1837 C CA . GLN A 1 233 ? 19.036 2.361 -22.826 1.00 94.62 233 GLN A CA 1
ATOM 1838 C C . GLN A 1 233 ? 17.540 2.611 -22.651 1.00 94.62 233 GLN A C 1
ATOM 1840 O O . GLN A 1 233 ? 16.696 1.895 -23.201 1.00 94.62 233 GLN A O 1
ATOM 1845 N N . PHE A 1 234 ? 17.213 3.665 -21.901 1.00 95.06 234 PHE A N 1
ATOM 1846 C CA . PHE A 1 234 ? 15.850 4.179 -21.837 1.00 95.06 234 PHE A CA 1
ATOM 1847 C C . PHE A 1 234 ? 15.363 4.490 -23.261 1.00 95.06 234 PHE A C 1
ATOM 1849 O O . PHE A 1 234 ? 16.134 4.994 -24.079 1.00 95.06 234 PHE A O 1
ATOM 1856 N N . ARG A 1 235 ? 14.090 4.189 -23.546 1.00 93.50 235 ARG A N 1
ATOM 1857 C CA . ARG A 1 235 ? 13.396 4.319 -24.846 1.00 93.50 235 ARG A CA 1
ATOM 1858 C C . ARG A 1 235 ? 13.751 3.278 -25.907 1.00 93.50 235 ARG A C 1
ATOM 1860 O O . ARG A 1 235 ? 13.042 3.176 -26.903 1.00 93.50 235 ARG A O 1
ATOM 1867 N N . ILE A 1 236 ? 14.816 2.505 -25.706 1.00 94.12 236 ILE A N 1
ATOM 1868 C CA . ILE A 1 236 ? 15.241 1.460 -26.647 1.00 94.12 236 ILE A CA 1
ATOM 1869 C C . ILE A 1 236 ? 14.985 0.082 -26.042 1.00 94.12 236 ILE A C 1
ATOM 1871 O O . ILE A 1 236 ? 14.262 -0.729 -26.617 1.00 94.12 236 ILE A O 1
ATOM 1875 N N . ASP A 1 237 ? 15.551 -0.164 -24.862 1.00 96.75 237 ASP A N 1
ATOM 1876 C CA . ASP A 1 237 ? 1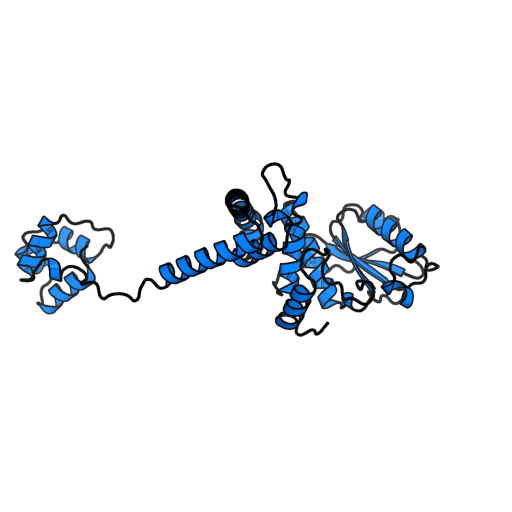5.503 -1.465 -24.193 1.00 96.75 237 ASP A CA 1
ATOM 1877 C C . ASP A 1 237 ? 14.414 -1.527 -23.118 1.00 96.75 237 ASP A C 1
ATOM 1879 O O . ASP A 1 237 ? 13.916 -2.604 -22.784 1.00 96.75 237 ASP A O 1
ATOM 1883 N N . TYR A 1 238 ? 14.038 -0.370 -22.573 1.00 97.62 238 TYR A N 1
ATOM 1884 C CA . TYR A 1 238 ? 12.986 -0.245 -21.573 1.00 97.62 238 TYR A CA 1
ATOM 1885 C C . TYR A 1 238 ? 12.311 1.123 -21.628 1.00 97.62 238 TYR A C 1
ATOM 1887 O O . TYR A 1 238 ? 12.884 2.110 -22.095 1.00 97.62 238 TYR A O 1
ATOM 1895 N N . HIS A 1 239 ? 11.092 1.182 -21.110 1.00 97.62 239 HIS A N 1
ATOM 1896 C CA . HIS A 1 239 ? 10.317 2.408 -20.956 1.00 97.62 239 HIS A CA 1
ATOM 1897 C C . HIS A 1 239 ? 9.554 2.383 -19.630 1.00 97.62 239 HIS A C 1
ATOM 1899 O O . HIS A 1 239 ? 9.448 1.342 -18.972 1.00 97.62 239 HIS A O 1
ATOM 1905 N N . PHE A 1 240 ? 9.024 3.533 -19.228 1.00 97.88 240 PHE A N 1
ATOM 1906 C CA . PHE A 1 240 ? 8.154 3.618 -18.065 1.00 97.88 240 PHE A CA 1
ATOM 1907 C C . PHE A 1 240 ? 6.690 3.578 -18.490 1.00 97.88 240 PHE A C 1
ATOM 1909 O O . PHE A 1 240 ? 6.335 3.909 -19.620 1.00 97.88 240 PHE A O 1
ATOM 1916 N N . LYS A 1 241 ? 5.817 3.185 -17.571 1.00 97.31 241 LYS A N 1
ATOM 1917 C CA . LYS A 1 241 ? 4.375 3.133 -17.800 1.00 97.31 241 LYS A CA 1
ATOM 1918 C C . LYS A 1 241 ? 3.644 3.662 -16.579 1.00 97.31 241 LYS A C 1
ATOM 1920 O O . LYS A 1 241 ? 3.878 3.167 -15.485 1.00 97.31 241 LYS A O 1
ATOM 1925 N N . LEU A 1 242 ? 2.757 4.636 -16.743 1.00 97.25 242 LEU A N 1
ATOM 1926 C CA . LEU A 1 242 ? 1.832 5.030 -15.681 1.00 97.25 242 LEU A CA 1
ATOM 1927 C C . LEU A 1 242 ? 0.739 3.971 -15.570 1.00 97.25 242 LEU A C 1
ATOM 1929 O O . LEU A 1 242 ? 0.014 3.731 -16.540 1.00 97.25 242 LEU A O 1
ATOM 1933 N N . LEU A 1 243 ? 0.654 3.350 -14.395 1.00 97.94 243 LEU A N 1
ATOM 1934 C CA . LEU A 1 243 ? -0.253 2.244 -14.093 1.00 97.94 243 LEU A CA 1
ATOM 1935 C C . LEU A 1 243 ? -1.518 2.707 -13.379 1.00 97.94 243 LEU A C 1
ATOM 1937 O O . LEU A 1 243 ? -2.573 2.114 -13.567 1.00 97.94 243 LEU A O 1
ATOM 1941 N N . ALA A 1 244 ? -1.433 3.754 -12.564 1.00 97.25 244 ALA A N 1
ATOM 1942 C CA . ALA A 1 244 ? -2.584 4.358 -11.905 1.00 97.25 244 ALA A CA 1
ATOM 1943 C C . ALA A 1 244 ? -2.279 5.814 -11.546 1.00 97.25 244 ALA A C 1
ATOM 1945 O O . ALA A 1 244 ? -1.136 6.155 -11.235 1.00 97.25 244 ALA A O 1
ATOM 1946 N N . LEU A 1 245 ? -3.305 6.661 -11.578 1.00 95.62 245 LEU A N 1
ATOM 1947 C CA . LEU A 1 245 ? -3.226 8.047 -11.119 1.00 95.62 245 LEU A CA 1
ATOM 1948 C C . LEU A 1 245 ? -3.948 8.180 -9.785 1.00 95.62 245 LEU A C 1
ATOM 1950 O O . LEU A 1 245 ? -5.008 7.584 -9.591 1.00 95.62 245 LEU A O 1
ATOM 1954 N N . GLU A 1 246 ? -3.366 8.968 -8.887 1.00 94.94 246 GLU A N 1
ATOM 1955 C CA . GLU A 1 246 ? -3.993 9.303 -7.616 1.00 94.94 246 GLU A CA 1
ATOM 1956 C C . GLU A 1 246 ? -5.338 10.017 -7.844 1.00 94.94 246 GLU A C 1
ATOM 1958 O O . GLU A 1 246 ? -5.415 10.912 -8.694 1.00 94.94 246 GLU A O 1
ATOM 1963 N N . PRO A 1 247 ? -6.393 9.660 -7.087 1.00 93.94 247 PRO A N 1
ATOM 1964 C CA . PRO A 1 247 ? -7.647 10.398 -7.093 1.00 93.94 247 PRO A CA 1
ATOM 1965 C C . PRO A 1 247 ? -7.454 11.877 -6.742 1.00 93.94 247 PRO A C 1
ATOM 1967 O O . PRO A 1 247 ? -6.627 12.244 -5.907 1.00 93.94 247 PRO A O 1
ATOM 1970 N N . GLU A 1 248 ? -8.265 12.748 -7.337 1.00 89.94 248 GLU A N 1
ATOM 1971 C CA . GLU A 1 248 ? -8.234 14.166 -6.991 1.00 89.94 248 GLU A CA 1
ATOM 1972 C C . GLU A 1 248 ? -8.744 14.421 -5.561 1.00 89.94 248 GLU A C 1
ATOM 1974 O O . GLU A 1 248 ? -9.598 13.703 -5.041 1.00 89.94 248 GLU A O 1
ATOM 1979 N N . LYS A 1 249 ? -8.282 15.527 -4.958 1.00 90.00 249 LYS A N 1
ATOM 1980 C CA . LYS A 1 249 ? -8.781 16.080 -3.679 1.00 90.00 249 LYS A CA 1
ATOM 1981 C C . LYS A 1 249 ? -8.544 15.203 -2.440 1.00 90.00 249 LYS A C 1
ATOM 1983 O O . LYS A 1 249 ? -9.286 15.317 -1.466 1.00 90.00 249 LYS A O 1
ATOM 1988 N N . LEU A 1 250 ? -7.489 14.391 -2.435 1.00 93.94 250 LEU A N 1
ATOM 1989 C CA . LEU A 1 250 ? -7.044 13.687 -1.231 1.00 93.94 250 LEU A CA 1
ATOM 1990 C C . LEU A 1 250 ? -6.246 14.608 -0.294 1.00 93.94 250 LEU A C 1
ATOM 1992 O O . LEU A 1 250 ? -5.433 15.426 -0.737 1.00 93.94 250 LEU A O 1
ATOM 1996 N N . SER A 1 251 ? -6.446 14.450 1.016 1.00 92.94 251 SER A N 1
ATOM 1997 C CA . SER A 1 251 ? -5.555 15.025 2.031 1.00 92.94 251 SER A CA 1
ATOM 1998 C C . SER A 1 251 ? -4.163 14.384 1.955 1.00 92.94 251 SER A C 1
ATOM 2000 O O . SER A 1 251 ? -3.998 13.322 1.361 1.00 92.94 251 SER A O 1
ATOM 2002 N N . GLY A 1 252 ? -3.146 14.982 2.586 1.00 90.62 252 GLY A N 1
ATOM 2003 C CA . GLY A 1 252 ? -1.784 14.424 2.568 1.00 90.62 252 GLY A CA 1
ATOM 2004 C C . GLY A 1 252 ? -1.706 12.975 3.076 1.00 90.62 252 GLY A C 1
ATOM 2005 O O . GLY A 1 252 ? -1.054 12.143 2.448 1.00 90.62 252 GLY A O 1
ATOM 2006 N N . LEU A 1 253 ? -2.433 12.655 4.154 1.00 90.25 253 LEU A N 1
ATOM 2007 C CA . LEU A 1 253 ? -2.500 11.298 4.709 1.00 90.25 253 LEU A CA 1
ATOM 2008 C C . LEU A 1 253 ? -3.225 10.328 3.769 1.00 90.25 253 LEU A C 1
ATOM 2010 O O . LEU A 1 253 ? -2.740 9.223 3.536 1.00 90.25 253 LEU A O 1
ATOM 2014 N N . GLN A 1 254 ? -4.363 10.742 3.205 1.00 95.12 254 GLN A N 1
ATOM 2015 C CA . GLN A 1 254 ? -5.141 9.920 2.271 1.00 95.12 254 GLN A CA 1
ATOM 2016 C C . GLN A 1 254 ? -4.352 9.638 0.988 1.00 95.12 254 GLN A C 1
ATOM 2018 O O . GLN A 1 254 ? -4.336 8.513 0.502 1.00 95.12 254 GLN A O 1
ATOM 2023 N N . SER A 1 255 ? -3.668 10.663 0.481 1.00 94.88 255 SER A N 1
ATOM 2024 C CA . SER A 1 255 ? -2.802 10.640 -0.697 1.00 94.88 255 SER A CA 1
ATOM 2025 C C . SER A 1 255 ? -1.669 9.621 -0.519 1.00 94.88 255 SER A C 1
ATOM 2027 O O . SER A 1 255 ? -1.528 8.710 -1.331 1.00 94.88 255 SER A O 1
ATOM 2029 N N . ALA A 1 256 ? -0.915 9.695 0.586 1.00 94.00 256 ALA A N 1
ATOM 2030 C CA . ALA A 1 256 ? 0.130 8.714 0.891 1.00 94.00 256 ALA A CA 1
ATOM 2031 C C . ALA A 1 256 ? -0.427 7.290 1.079 1.00 94.00 256 ALA A C 1
ATOM 2033 O O . ALA A 1 256 ? 0.062 6.363 0.438 1.00 94.00 256 ALA A O 1
ATOM 2034 N N . THR A 1 257 ? -1.500 7.136 1.864 1.00 95.56 257 THR A N 1
ATOM 2035 C CA . THR A 1 257 ? -2.133 5.826 2.115 1.00 95.56 257 THR A CA 1
ATOM 2036 C C . THR A 1 257 ? -2.580 5.161 0.815 1.00 95.56 257 THR A C 1
ATOM 2038 O O . THR A 1 257 ? -2.320 3.981 0.594 1.00 95.56 257 THR A O 1
ATOM 2041 N N . TRP A 1 258 ? -3.227 5.919 -0.076 1.00 97.31 258 TRP A N 1
ATOM 2042 C CA . TRP A 1 258 ? -3.712 5.389 -1.347 1.00 97.31 258 TRP A CA 1
ATOM 2043 C C . TRP A 1 258 ? -2.567 4.957 -2.268 1.00 97.31 258 TRP A C 1
ATOM 2045 O O . TRP A 1 258 ? -2.685 3.916 -2.911 1.00 97.31 258 TRP A O 1
ATOM 2055 N N . ARG A 1 259 ? -1.458 5.710 -2.338 1.00 96.19 259 ARG A N 1
ATOM 2056 C CA . ARG A 1 259 ? -0.331 5.359 -3.221 1.00 96.19 259 ARG A CA 1
ATOM 2057 C C . ARG A 1 259 ? 0.380 4.082 -2.783 1.00 96.19 259 ARG A C 1
ATOM 2059 O O . ARG A 1 259 ? 0.603 3.232 -3.639 1.00 96.19 259 ARG A O 1
ATOM 2066 N N . TYR A 1 260 ? 0.653 3.917 -1.487 1.00 96.81 260 TYR A N 1
ATOM 2067 C CA . TYR A 1 260 ? 1.254 2.684 -0.955 1.00 96.81 260 TYR A CA 1
ATOM 2068 C C . TYR A 1 260 ? 0.310 1.490 -1.121 1.00 96.81 260 TYR A C 1
ATOM 2070 O O . TYR A 1 260 ? 0.708 0.444 -1.629 1.00 96.81 260 TYR A O 1
ATOM 2078 N N . TYR A 1 261 ? -0.986 1.686 -0.844 1.00 97.38 261 TYR A N 1
ATOM 2079 C CA . TYR A 1 261 ? -2.005 0.680 -1.145 1.00 97.38 261 TYR A CA 1
ATOM 2080 C C . TYR A 1 261 ? -1.993 0.264 -2.622 1.00 97.38 261 TYR A C 1
ATOM 2082 O O . TYR A 1 261 ? -1.970 -0.926 -2.940 1.00 97.38 261 TYR A O 1
ATOM 2090 N N . ALA A 1 262 ? -2.018 1.233 -3.540 1.00 97.50 262 ALA A N 1
ATOM 2091 C CA . ALA A 1 262 ? -2.080 0.969 -4.970 1.00 97.50 262 ALA A CA 1
ATOM 2092 C C . ALA A 1 262 ? -0.785 0.328 -5.496 1.00 97.50 262 ALA A C 1
ATOM 2094 O O . ALA A 1 262 ? -0.861 -0.570 -6.332 1.00 97.50 262 ALA A O 1
ATOM 2095 N N . GLU A 1 263 ? 0.385 0.741 -5.002 1.00 97.38 263 GLU A N 1
ATOM 2096 C CA . GLU A 1 263 ? 1.673 0.111 -5.307 1.00 97.38 263 GLU A CA 1
ATOM 2097 C C . GLU A 1 263 ? 1.669 -1.362 -4.895 1.00 97.38 263 GLU A C 1
ATOM 2099 O O . GLU A 1 263 ? 1.830 -2.232 -5.755 1.00 97.38 263 GLU A O 1
ATOM 2104 N N . THR A 1 264 ? 1.418 -1.648 -3.617 1.00 96.88 264 THR A N 1
ATOM 2105 C CA . THR A 1 264 ? 1.450 -3.009 -3.064 1.00 96.88 264 THR A CA 1
ATOM 2106 C C . THR A 1 264 ? 0.412 -3.908 -3.727 1.00 96.88 264 THR A C 1
ATOM 2108 O O . THR A 1 264 ? 0.721 -5.031 -4.137 1.00 96.88 264 THR A O 1
ATOM 2111 N N . LYS A 1 265 ? -0.807 -3.401 -3.945 1.00 96.50 265 LYS A N 1
ATOM 2112 C CA . LYS A 1 265 ? -1.854 -4.119 -4.682 1.00 96.50 265 LYS A CA 1
ATOM 2113 C C . LYS A 1 265 ? -1.400 -4.503 -6.088 1.00 96.50 265 LYS A C 1
ATOM 2115 O O . LYS A 1 265 ? -1.533 -5.661 -6.478 1.00 96.50 265 LYS A O 1
ATOM 2120 N N . LEU A 1 266 ? -0.852 -3.556 -6.850 1.00 96.75 266 LEU A N 1
ATOM 2121 C CA . LEU A 1 266 ? -0.419 -3.820 -8.221 1.00 96.75 266 LEU A CA 1
ATOM 2122 C C . LEU A 1 266 ? 0.819 -4.730 -8.265 1.00 96.75 266 LEU A C 1
ATOM 2124 O O . LEU A 1 266 ? 0.917 -5.555 -9.170 1.00 96.75 266 LEU A O 1
ATOM 2128 N N . ILE A 1 267 ? 1.726 -4.654 -7.284 1.00 96.44 267 ILE A N 1
ATOM 2129 C CA . ILE A 1 267 ? 2.845 -5.602 -7.149 1.00 96.44 267 ILE A CA 1
ATOM 2130 C C . ILE A 1 267 ? 2.333 -7.036 -6.977 1.00 96.44 267 ILE A C 1
ATOM 2132 O O . ILE A 1 267 ? 2.863 -7.947 -7.622 1.00 96.44 267 ILE A O 1
ATOM 2136 N N . LEU A 1 268 ? 1.315 -7.240 -6.135 1.00 94.94 268 LEU A N 1
ATOM 2137 C CA . LEU A 1 268 ? 0.689 -8.546 -5.917 1.00 94.94 268 LEU A CA 1
ATOM 2138 C C . LEU A 1 268 ? -0.027 -9.048 -7.181 1.00 94.94 268 LEU A C 1
ATOM 2140 O O . LEU A 1 268 ? 0.218 -10.176 -7.612 1.00 94.94 268 LEU A O 1
ATOM 2144 N N . GLU A 1 269 ? -0.853 -8.205 -7.808 1.00 94.88 269 GLU A N 1
ATOM 2145 C CA . GLU A 1 269 ? -1.632 -8.549 -9.009 1.00 94.88 269 GLU A CA 1
ATOM 2146 C C . GLU A 1 269 ? -0.731 -8.891 -10.211 1.00 94.88 269 GLU A C 1
ATOM 2148 O O . GLU A 1 269 ? -0.943 -9.898 -10.888 1.00 94.88 269 GLU A O 1
ATOM 2153 N N . GLU A 1 270 ? 0.311 -8.089 -10.452 1.00 95.81 270 GLU A N 1
ATOM 2154 C CA . GLU A 1 270 ? 1.241 -8.240 -11.585 1.00 95.81 270 GLU A CA 1
ATOM 2155 C C . GLU A 1 270 ? 2.436 -9.154 -11.269 1.00 95.81 270 GLU A C 1
ATOM 2157 O O . GLU A 1 270 ? 3.285 -9.429 -12.125 1.00 95.81 270 GLU A O 1
ATOM 2162 N N . LYS A 1 271 ? 2.519 -9.630 -10.022 1.00 95.62 271 LYS A N 1
ATOM 2163 C CA . LYS A 1 271 ? 3.560 -10.528 -9.507 1.00 95.62 271 LYS A CA 1
ATOM 2164 C C . LYS A 1 271 ? 4.981 -10.013 -9.726 1.00 95.62 271 LYS A C 1
ATOM 2166 O O . LYS A 1 271 ? 5.925 -10.792 -9.900 1.00 95.62 271 LYS A O 1
ATOM 2171 N N . THR A 1 272 ? 5.179 -8.695 -9.692 1.00 95.81 272 THR A N 1
ATOM 2172 C CA . THR A 1 272 ? 6.512 -8.102 -9.879 1.00 95.81 272 THR A CA 1
ATOM 2173 C C . THR A 1 272 ? 7.444 -8.370 -8.696 1.00 95.81 272 THR A C 1
ATOM 2175 O O . THR A 1 272 ? 8.664 -8.249 -8.841 1.00 95.81 272 THR A O 1
ATOM 2178 N N . TYR A 1 273 ? 6.909 -8.839 -7.561 1.00 93.62 273 TYR A N 1
ATOM 2179 C CA . TYR A 1 273 ? 7.677 -9.367 -6.428 1.00 93.62 273 TYR A CA 1
ATOM 2180 C C . TYR A 1 273 ? 8.507 -10.616 -6.783 1.00 93.62 273 TYR A C 1
ATOM 2182 O O . TYR A 1 273 ? 9.513 -10.868 -6.128 1.00 93.62 273 TYR A O 1
ATOM 2190 N N . LEU A 1 274 ? 8.159 -11.358 -7.848 1.00 93.50 274 LEU A N 1
ATOM 2191 C CA . LEU A 1 274 ? 8.980 -12.447 -8.423 1.00 93.50 274 LEU A CA 1
ATOM 2192 C C . LEU A 1 274 ? 9.986 -11.945 -9.477 1.00 93.50 274 LEU A C 1
ATOM 2194 O O . LEU A 1 274 ? 10.817 -12.696 -10.006 1.00 93.50 274 LEU A O 1
ATOM 2198 N N . LYS A 1 275 ? 9.896 -10.658 -9.813 1.00 94.88 275 LYS A N 1
ATOM 2199 C CA . LYS A 1 275 ? 10.668 -9.984 -10.852 1.00 94.88 275 LYS A CA 1
ATOM 2200 C C . LYS A 1 275 ? 11.523 -8.883 -10.224 1.00 94.88 275 LYS A C 1
ATOM 2202 O O . LYS A 1 275 ? 12.304 -9.148 -9.311 1.00 94.88 275 LYS A O 1
ATOM 2207 N N . GLY A 1 276 ? 11.399 -7.661 -10.729 1.00 93.50 276 GLY A N 1
ATOM 2208 C CA . GLY A 1 276 ? 12.210 -6.505 -10.397 1.00 93.50 276 GLY A CA 1
ATOM 2209 C C . GLY A 1 276 ? 11.917 -5.849 -9.057 1.00 93.50 276 GLY A C 1
ATOM 2210 O O . GLY A 1 276 ? 12.729 -5.033 -8.623 1.00 93.50 276 GLY A O 1
ATOM 2211 N N . ASN A 1 277 ? 10.803 -6.169 -8.388 1.00 93.94 277 ASN A N 1
ATOM 2212 C CA . ASN A 1 277 ? 10.583 -5.721 -7.010 1.00 93.94 277 ASN A CA 1
ATOM 2213 C C . ASN A 1 277 ? 11.376 -6.565 -6.001 1.00 93.94 277 ASN A C 1
ATOM 2215 O O . ASN A 1 277 ? 11.708 -6.038 -4.948 1.00 93.94 277 ASN A O 1
ATOM 2219 N N . SER A 1 278 ? 11.780 -7.801 -6.328 1.00 89.88 278 SER A N 1
ATOM 2220 C CA . SER A 1 278 ? 12.572 -8.637 -5.408 1.00 89.88 278 SER A CA 1
ATOM 2221 C C . SER A 1 278 ? 13.914 -8.005 -5.006 1.00 89.88 278 SER A C 1
ATOM 2223 O O . SER A 1 278 ? 14.550 -7.300 -5.798 1.00 89.88 278 SER A O 1
ATOM 2225 N N . TYR A 1 279 ? 14.379 -8.293 -3.786 1.00 83.62 279 TYR A N 1
ATOM 2226 C CA . TYR A 1 279 ? 15.665 -7.828 -3.256 1.00 83.62 279 TYR A CA 1
ATOM 2227 C C . TYR A 1 279 ? 16.444 -8.980 -2.615 1.00 83.62 279 TYR A C 1
ATOM 2229 O O . TYR A 1 279 ? 15.944 -9.642 -1.711 1.00 83.62 279 TYR A O 1
ATOM 2237 N N . ASN A 1 280 ? 17.670 -9.242 -3.083 1.00 81.50 280 ASN A N 1
ATOM 2238 C CA . ASN A 1 280 ? 18.512 -10.360 -2.621 1.00 81.50 280 ASN A CA 1
ATOM 2239 C C . ASN A 1 280 ? 17.775 -11.716 -2.572 1.00 81.50 280 ASN A C 1
ATOM 2241 O O . ASN A 1 280 ? 17.939 -12.491 -1.635 1.00 81.50 280 ASN A O 1
ATOM 2245 N N . GLY A 1 281 ? 16.931 -11.985 -3.574 1.00 73.12 281 GLY A N 1
ATOM 2246 C CA . GLY A 1 281 ? 16.127 -13.209 -3.658 1.00 73.12 281 GLY A CA 1
ATOM 2247 C C . GLY A 1 281 ? 14.854 -13.209 -2.804 1.00 73.12 281 GLY A C 1
ATOM 2248 O O . GLY A 1 281 ? 14.082 -14.156 -2.897 1.00 73.12 281 GLY A O 1
ATOM 2249 N N . LYS A 1 282 ? 14.599 -12.157 -2.017 1.00 80.56 282 LYS A N 1
ATOM 2250 C CA . LYS A 1 282 ? 13.369 -11.997 -1.234 1.00 80.56 282 LYS A CA 1
ATOM 2251 C C . LYS A 1 282 ? 12.281 -11.320 -2.058 1.00 80.56 282 LYS A C 1
ATOM 2253 O O . LYS A 1 282 ? 12.547 -10.316 -2.724 1.00 80.56 282 LYS A O 1
ATOM 2258 N N . ALA A 1 283 ? 11.061 -11.843 -1.982 1.00 81.50 283 ALA A N 1
ATOM 2259 C CA . ALA A 1 283 ? 9.879 -11.177 -2.509 1.00 81.50 283 ALA A CA 1
ATOM 2260 C C . ALA A 1 283 ? 9.610 -9.904 -1.698 1.00 81.50 283 ALA A C 1
ATOM 2262 O O . ALA A 1 283 ? 9.432 -9.969 -0.485 1.00 81.50 283 ALA A O 1
ATOM 2263 N N . ILE A 1 284 ? 9.605 -8.757 -2.375 1.00 84.75 284 ILE A N 1
ATOM 2264 C CA . ILE A 1 284 ? 9.229 -7.474 -1.779 1.00 84.75 284 ILE A CA 1
ATOM 2265 C C . ILE A 1 284 ? 7.889 -7.094 -2.374 1.00 84.75 284 ILE A C 1
ATOM 2267 O O . ILE A 1 284 ? 7.777 -6.916 -3.592 1.00 84.75 284 ILE A O 1
ATOM 2271 N N . VAL A 1 285 ? 6.888 -7.030 -1.508 1.00 86.00 285 VAL A N 1
ATOM 2272 C CA . VAL A 1 285 ? 5.523 -6.663 -1.880 1.00 86.00 285 VAL A CA 1
ATOM 2273 C C . VAL A 1 285 ? 5.131 -5.294 -1.345 1.00 86.00 285 VAL A C 1
ATOM 2275 O O . VAL A 1 285 ? 4.297 -4.658 -1.968 1.00 86.00 285 VAL A O 1
ATOM 2278 N N . THR A 1 286 ? 5.767 -4.841 -0.264 1.00 87.88 286 THR A N 1
ATOM 2279 C CA . THR A 1 286 ? 5.545 -3.549 0.394 1.00 87.88 286 THR A CA 1
ATOM 2280 C C . THR A 1 286 ? 6.513 -2.477 -0.103 1.00 87.88 286 THR A C 1
ATOM 2282 O O . THR A 1 286 ? 7.636 -2.785 -0.524 1.00 87.88 286 THR A O 1
ATOM 2285 N N . GLY A 1 287 ? 6.090 -1.212 -0.036 1.00 71.50 287 GLY A N 1
ATOM 2286 C CA . GLY A 1 287 ? 6.935 -0.059 -0.365 1.00 71.50 287 GLY A CA 1
ATOM 2287 C C . GLY A 1 287 ? 7.997 0.222 0.706 1.00 71.50 287 GLY A C 1
ATOM 2288 O O . GLY A 1 287 ? 9.069 0.754 0.398 1.00 71.50 287 GLY A O 1
ATOM 2289 N N . ASP A 1 288 ? 7.735 -0.189 1.951 1.00 71.62 288 ASP A N 1
ATOM 2290 C CA . ASP A 1 288 ? 8.633 -0.040 3.097 1.00 71.62 288 ASP A CA 1
ATOM 2291 C C . ASP A 1 288 ? 8.953 -1.377 3.807 1.00 71.62 288 ASP A C 1
ATOM 2293 O O . ASP A 1 288 ? 8.531 -2.457 3.391 1.00 71.62 288 ASP A O 1
ATOM 2297 N N . THR A 1 289 ? 9.792 -1.316 4.849 1.00 75.06 289 THR A N 1
ATOM 2298 C CA . THR A 1 289 ? 10.288 -2.496 5.596 1.00 75.06 289 THR A CA 1
ATOM 2299 C C . THR A 1 289 ? 9.754 -2.585 7.026 1.00 75.06 289 THR A C 1
ATOM 2301 O O . THR A 1 289 ? 10.276 -3.356 7.831 1.00 75.06 289 THR A O 1
ATOM 2304 N N . LEU A 1 290 ? 8.738 -1.790 7.362 1.00 82.31 290 LEU A N 1
ATOM 2305 C CA . LEU A 1 290 ? 8.231 -1.662 8.726 1.00 82.31 290 LEU A CA 1
ATOM 2306 C C . LEU A 1 290 ? 7.310 -2.823 9.107 1.00 82.31 290 LEU A C 1
ATOM 2308 O O . LEU A 1 290 ? 7.332 -3.270 10.252 1.00 82.31 290 LEU A O 1
ATOM 2312 N N . ILE A 1 291 ? 6.566 -3.376 8.146 1.00 83.69 291 ILE A N 1
ATOM 2313 C CA . ILE A 1 291 ? 5.822 -4.623 8.354 1.00 83.69 291 ILE A CA 1
ATOM 2314 C C . ILE A 1 291 ? 6.823 -5.792 8.324 1.00 83.69 291 ILE A C 1
ATOM 2316 O O . ILE A 1 291 ? 7.472 -6.001 7.294 1.00 83.69 291 ILE A O 1
ATOM 2320 N N . PRO A 1 292 ? 6.966 -6.593 9.397 1.00 84.00 292 PRO A N 1
ATOM 2321 C CA . PRO A 1 292 ? 7.938 -7.680 9.431 1.00 84.00 292 PRO A CA 1
ATOM 2322 C C . PRO A 1 292 ? 7.708 -8.719 8.326 1.00 84.00 292 PRO A C 1
ATOM 2324 O O . PRO A 1 292 ? 6.579 -9.130 8.074 1.00 84.00 292 PRO A O 1
ATOM 2327 N N . GLU A 1 293 ? 8.791 -9.223 7.724 1.00 83.62 293 GLU A N 1
ATOM 2328 C CA . GLU A 1 293 ? 8.738 -10.173 6.595 1.00 83.62 293 GLU A CA 1
ATOM 2329 C C . GLU A 1 293 ? 7.854 -11.405 6.879 1.00 83.62 293 GLU A C 1
ATOM 2331 O O . GLU A 1 293 ? 7.112 -11.849 6.007 1.00 83.62 293 GLU A O 1
ATOM 2336 N N . HIS A 1 294 ? 7.901 -11.953 8.098 1.00 83.44 294 HIS A N 1
ATOM 2337 C CA . HIS A 1 294 ? 7.078 -13.109 8.471 1.00 83.44 294 HIS A CA 1
ATOM 2338 C C . HIS A 1 294 ? 5.577 -12.777 8.498 1.00 83.44 294 HIS A C 1
ATOM 2340 O O . HIS A 1 294 ? 4.783 -13.576 8.013 1.00 83.44 294 HIS A O 1
ATOM 2346 N N . VAL A 1 295 ? 5.200 -11.582 8.972 1.00 85.50 295 VAL A N 1
ATOM 2347 C CA . VAL A 1 295 ? 3.807 -11.107 8.967 1.00 85.50 295 VAL A CA 1
ATOM 2348 C C . VAL A 1 295 ? 3.321 -10.922 7.537 1.00 85.50 295 VAL A C 1
ATOM 2350 O O . VAL A 1 295 ? 2.239 -11.388 7.190 1.00 85.50 295 VAL A O 1
ATOM 2353 N N . GLN A 1 296 ? 4.144 -10.311 6.677 1.00 88.12 296 GLN A N 1
ATOM 2354 C CA . GLN A 1 296 ? 3.811 -10.172 5.259 1.00 88.12 296 GLN A CA 1
ATOM 2355 C C . GLN A 1 296 ? 3.536 -11.544 4.625 1.00 88.12 296 GLN A C 1
ATOM 2357 O O . GLN A 1 296 ? 2.507 -11.723 3.979 1.00 88.12 296 GLN A O 1
ATOM 2362 N N . LYS A 1 297 ? 4.409 -12.537 4.853 1.00 86.69 297 LYS A N 1
ATOM 2363 C CA . LYS A 1 297 ? 4.234 -13.906 4.335 1.00 86.69 297 LYS A CA 1
ATOM 2364 C C . LYS A 1 297 ? 2.946 -14.562 4.825 1.00 86.69 297 LYS A C 1
ATOM 2366 O O . LYS A 1 297 ? 2.241 -15.174 4.025 1.00 86.69 297 LYS A O 1
ATOM 2371 N N . GLU A 1 298 ? 2.623 -14.426 6.109 1.00 86.94 298 GLU A N 1
ATOM 2372 C CA . GLU A 1 298 ? 1.380 -14.955 6.677 1.00 86.94 298 GLU A CA 1
ATOM 2373 C C . GLU A 1 298 ? 0.143 -14.305 6.049 1.00 86.94 298 GLU A C 1
ATOM 2375 O O . GLU A 1 298 ? -0.767 -15.018 5.624 1.00 86.94 298 GLU A O 1
ATOM 2380 N N . MET A 1 299 ? 0.130 -12.975 5.915 1.00 88.06 299 MET A N 1
ATOM 2381 C CA . MET A 1 299 ? -0.976 -12.247 5.285 1.00 88.06 299 MET A CA 1
ATOM 2382 C C . MET A 1 299 ? -1.144 -12.633 3.815 1.00 88.06 299 MET A C 1
ATOM 2384 O O . MET A 1 299 ? -2.250 -12.922 3.372 1.00 88.06 299 MET A O 1
ATOM 2388 N N . ILE A 1 300 ? -0.052 -12.699 3.058 1.00 89.00 300 ILE A N 1
ATOM 2389 C CA . ILE A 1 300 ? -0.074 -13.061 1.636 1.00 89.00 300 ILE A CA 1
ATOM 2390 C C . ILE A 1 300 ? -0.585 -14.491 1.443 1.00 89.00 300 ILE A C 1
ATOM 2392 O O . ILE A 1 300 ? -1.425 -14.740 0.576 1.00 89.00 300 ILE A O 1
ATOM 2396 N N . LYS A 1 301 ? -0.149 -15.427 2.291 1.00 88.62 301 LYS A N 1
ATOM 2397 C CA . LYS A 1 301 ? -0.672 -16.794 2.293 1.00 88.62 301 LYS A CA 1
ATOM 2398 C C . LYS A 1 301 ? -2.162 -16.824 2.627 1.00 88.62 301 LYS A C 1
ATOM 2400 O O . LYS A 1 301 ? -2.919 -17.504 1.943 1.00 88.62 301 LYS A O 1
ATOM 2405 N N . TYR A 1 302 ? -2.586 -16.089 3.650 1.00 88.38 302 TYR A N 1
ATOM 2406 C CA . TYR A 1 302 ? -3.966 -16.103 4.128 1.00 88.38 302 TYR A CA 1
ATOM 2407 C C . TYR A 1 302 ? -4.950 -15.432 3.156 1.00 88.38 302 TYR A C 1
ATOM 2409 O O . TYR A 1 302 ? -5.975 -16.021 2.820 1.00 88.38 302 TYR A O 1
ATOM 2417 N N . TYR A 1 303 ? -4.641 -14.222 2.683 1.00 88.00 303 TYR A N 1
ATOM 2418 C CA . TYR A 1 303 ? -5.549 -13.407 1.869 1.00 88.00 303 TYR A CA 1
ATOM 2419 C C . TYR A 1 303 ? -5.426 -13.662 0.366 1.00 88.00 303 TYR A C 1
ATOM 2421 O O . TYR A 1 303 ? -6.410 -13.515 -0.357 1.00 88.00 303 TYR A O 1
ATOM 2429 N N . HIS A 1 304 ? -4.243 -14.058 -0.114 1.00 87.50 304 HIS A N 1
ATOM 2430 C CA . HIS A 1 304 ? -3.967 -14.204 -1.550 1.00 87.50 304 HIS A CA 1
ATOM 2431 C C . HIS A 1 304 ? -3.626 -15.639 -1.965 1.00 87.50 304 HIS A C 1
ATOM 2433 O O . HIS A 1 304 ? -3.485 -15.905 -3.157 1.00 87.50 304 HIS A O 1
ATOM 2439 N N . ASN A 1 305 ? -3.514 -16.576 -1.014 1.00 88.62 305 ASN A N 1
ATOM 2440 C CA . ASN A 1 305 ? -3.134 -17.972 -1.261 1.00 88.62 305 ASN A CA 1
ATOM 2441 C C . ASN A 1 305 ? -1.804 -18.108 -2.033 1.00 88.62 305 ASN A C 1
ATOM 2443 O O . ASN A 1 305 ? -1.651 -18.959 -2.911 1.00 88.62 305 ASN A O 1
ATOM 2447 N N . ILE A 1 306 ? -0.847 -17.229 -1.727 1.00 86.62 306 ILE A N 1
ATOM 2448 C CA . ILE A 1 306 ? 0.500 -17.228 -2.306 1.00 86.62 306 ILE A CA 1
ATOM 2449 C C . ILE A 1 306 ? 1.490 -17.689 -1.229 1.00 86.62 306 ILE A C 1
ATOM 2451 O O . ILE A 1 306 ? 1.518 -17.137 -0.131 1.00 86.62 306 ILE A O 1
ATOM 2455 N N . GLU A 1 307 ? 2.331 -18.674 -1.549 1.00 82.50 307 GLU A N 1
ATOM 2456 C CA . GLU A 1 307 ? 3.465 -19.074 -0.705 1.00 82.50 307 GLU A CA 1
ATOM 2457 C C . GLU A 1 307 ? 4.758 -18.416 -1.219 1.00 82.50 307 GLU A C 1
ATOM 2459 O O . GLU A 1 307 ? 5.055 -18.490 -2.415 1.00 82.50 307 GLU A O 1
ATOM 2464 N N . LEU A 1 308 ? 5.490 -17.741 -0.321 1.00 75.44 308 LEU A N 1
ATOM 2465 C CA . LEU A 1 308 ? 6.714 -16.967 -0.590 1.00 75.44 308 LEU A CA 1
ATOM 2466 C C . LEU A 1 308 ? 7.927 -17.492 0.180 1.00 75.44 308 LEU A C 1
ATOM 2468 O O . LEU A 1 308 ? 7.785 -17.761 1.396 1.00 75.44 308 LEU A O 1
#

Foldseek 3Di:
DFDLVLLVVLCVVVVHDLCRLCVQLVHDSVLSCCSNPDPPDDDDPSSLCSSCVSSVHDSVSRHPPPPPDPPPVVVVVVVVVVVVVVVVCVVLVNDPQLVVQLVVVLVVCCVQPCVVLVHDSVLLVVLCSLWLSSVDHPVDDPVRGCSLQSSLLSCLLLVPDDDFDWDWAWAQDPVVCVVCQQFFAKKFKAFPVRQTQAIATDRGSVVVVVVVLVCQLVVVQVLCCVQGHNPDDRNPTITMTGTTTFDPDGDPSRSSNNRQNNRLNVCLVSVSLCGRCPDPNGRDSGPDCSQPPVNSQVSCCVRVVDHD

Radius of gyration: 31.56 Å; chains: 1; bounding box: 84×36×74 Å

Sequence (308 aa):
MYSREKLKKLREARGLTQYELAKIAGISVVTLNKIESSDLAKPFSKTLDKIAQALGVGIEELSESERKSSPDVFSEINAAICSRAKVIADLMGIDSFMFAYIQKQLDIFRRDLGHFFGISDSILLEAVLFSGASWSRPGNTTHESHFPEVLGDLLALQGISIPVDRKNIIIDTEDKIEEYAKARCVYGICNREGELLRIGETIDLPRRFHEHISKLKKEEYPSMKKYLKGTAQFRIDYHFKLLALEPEKLSGLQSATWRYYAETKLILEEKTYLKGNSYNGKAIVTGDTLIPEHVQKEMIKYYHNIEL